Protein AF-A0A813PGG8-F1 (afdb_monomer)

Foldseek 3Di:
DQQQADAADPDPDPDPDDPDPPPPRVRDALLNNCVSQVLLVLCLPPQCVVQSLLLLQCCLQPPLLVHDLSNNVSSVSSLVSNLVNCLVPVPPLVSSLVSLVSNLCSLVVCPPVCVSQNDPVSSVVSNVSSVVSNVSSVVSVVVVVVVCVVVPPDDDDDLVNDPLVVLLVVLLPDLDLVVLVVQLVPDVSSVVSSQDLVSLLSSCCVWQVVDVVSVVVSVVVCVVCVVPVPDRSSVVSVVCCVVVNGDADTSWFWKAFPPNRHTHIPVVDHDDPVCVVPVDRDIDTAGSVRVSVSNSD

Nearest PDB structures (foldseek):
  7dgu-assembly1_A  TM=5.174E-01  e=5.361E-01  Escherichia coli 'BL21-Gold(DE3)pLysS AG'
  8e12-assembly1_B  TM=3.987E-01  e=1.111E+00  synthetic construct
  5qsu-assembly3_B  TM=2.214E-01  e=9.259E-01  Homo sapiens
  8xt2-assembly1_So  TM=2.756E-01  e=1.919E+00  Homo sapiens

Secondary structure (DSSP, 8-state):
------SS----S-----S----------HHHHHHHTTHHHHTTSHHHHHHHHHHHHHIIIIITTTS-HHHHHHHHHHHHHHHHHHHHH--SHHHHHHHHHHHHHHHHHTTT-GGGG-SHHHHHHHHHHHHHHHHHHHHHHHHHHHHHHHSTTS-PPPGGGS-HHHHHHHHHT---HHHHHHHHTT-HHHHHHHT-HHHHHHHHHHHHTTSHHHHHHHHHHHHHHTTT----HHHHHHHHHHHH------SS-EEEETTT--EEETTT----HHHHH-----EEEE-HHHHHHHHT-

Radius of gyration: 23.27 Å; Cα contacts (8 Å, |Δi|>4): 285; chains: 1; bounding box: 54×58×68 Å

Mean predicted aligned error: 9.96 Å

InterPro domains:
  IPR036047 F-box-like domain superfamily [SSF81383] (150-241)
  IPR040394 F-box only protein 25/32 [PTHR13123] (21-295)
  IPR060084 F-box only protein 32/25, helical bundle domain [PF27576] (23-137)

Structure (mmCIF, N/CA/C/O backbone):
data_AF-A0A813PGG8-F1
#
_entry.id   AF-A0A813PGG8-F1
#
loop_
_atom_site.group_PDB
_atom_site.id
_atom_site.type_symbol
_atom_site.label_atom_id
_atom_site.label_alt_id
_atom_site.label_comp_id
_atom_site.label_asym_id
_atom_site.label_entity_id
_atom_site.label_seq_id
_atom_site.pdbx_PDB_ins_code
_atom_site.Cartn_x
_atom_site.Cartn_y
_atom_site.Cartn_z
_atom_site.occupancy
_atom_site.B_iso_or_equiv
_atom_site.auth_seq_id
_atom_site.auth_comp_id
_atom_site.auth_asym_id
_atom_site.auth_atom_id
_atom_site.pdbx_PDB_model_num
ATOM 1 N N . MET A 1 1 ? 21.890 -9.283 -14.178 1.00 37.53 1 MET A N 1
ATOM 2 C CA . MET A 1 1 ? 21.005 -10.084 -13.312 1.00 37.53 1 MET A CA 1
ATOM 3 C C . MET A 1 1 ? 19.934 -10.682 -14.196 1.00 37.53 1 MET A C 1
ATOM 5 O O . MET A 1 1 ? 19.445 -9.967 -15.064 1.00 37.53 1 MET A O 1
ATOM 9 N N . LYS A 1 2 ? 19.715 -11.995 -14.090 1.00 33.78 2 LYS A N 1
ATOM 10 C CA . LYS A 1 2 ? 18.761 -12.742 -14.917 1.00 33.78 2 LYS A CA 1
ATOM 11 C C . LYS A 1 2 ? 17.431 -12.767 -14.164 1.00 33.78 2 LYS A C 1
ATOM 13 O O . LYS A 1 2 ? 17.401 -13.257 -13.042 1.00 33.78 2 LYS A O 1
ATOM 18 N N . LEU A 1 3 ? 16.372 -12.226 -14.761 1.00 44.81 3 LEU A N 1
ATOM 19 C CA . LEU A 1 3 ? 15.019 -12.318 -14.214 1.00 44.81 3 LEU A CA 1
ATOM 20 C C . LEU A 1 3 ? 14.333 -13.564 -14.791 1.00 44.81 3 LEU A C 1
ATOM 22 O O . LEU A 1 3 ? 14.116 -13.643 -15.998 1.00 44.81 3 LEU A O 1
ATOM 26 N N . ASP A 1 4 ? 13.969 -14.527 -13.941 1.00 49.00 4 ASP A N 1
ATOM 27 C CA . ASP A 1 4 ? 13.299 -15.775 -14.349 1.00 49.00 4 ASP A CA 1
ATOM 28 C C . ASP A 1 4 ? 11.774 -15.597 -14.490 1.00 49.00 4 ASP A C 1
ATOM 30 O O . ASP A 1 4 ? 10.970 -16.266 -13.834 1.00 49.00 4 ASP A O 1
ATOM 34 N N . PHE A 1 5 ? 11.335 -14.664 -15.336 1.00 55.41 5 PHE A N 1
ATOM 35 C CA . PHE A 1 5 ? 9.928 -14.565 -15.733 1.00 55.41 5 PHE A CA 1
ATOM 36 C C . PHE A 1 5 ? 9.763 -13.921 -17.110 1.00 55.41 5 PHE A C 1
ATOM 38 O O . PHE A 1 5 ? 10.579 -13.116 -17.548 1.00 55.41 5 PHE A O 1
ATOM 45 N N . LYS A 1 6 ? 8.681 -14.280 -17.808 1.00 57.84 6 LYS A N 1
ATOM 46 C CA . LYS A 1 6 ? 8.327 -13.684 -19.101 1.00 57.84 6 LYS A CA 1
ATOM 47 C C . LYS A 1 6 ? 7.357 -12.531 -18.874 1.00 57.84 6 LYS A C 1
ATOM 49 O O . LYS A 1 6 ? 6.439 -12.648 -18.077 1.00 57.84 6 LYS A O 1
ATOM 54 N N . ILE A 1 7 ? 7.555 -11.417 -19.566 1.00 52.34 7 ILE A N 1
ATOM 55 C CA . ILE A 1 7 ? 6.599 -10.300 -19.564 1.00 52.34 7 ILE A CA 1
ATOM 56 C C . ILE A 1 7 ? 5.518 -10.517 -20.628 1.00 52.34 7 ILE A C 1
ATOM 58 O O . ILE A 1 7 ? 4.348 -10.222 -20.407 1.00 52.34 7 ILE A O 1
ATOM 62 N N . PHE A 1 8 ? 5.913 -11.051 -21.782 1.00 51.28 8 PHE A N 1
ATOM 63 C CA . PHE A 1 8 ? 5.033 -11.301 -22.913 1.00 51.28 8 PHE A CA 1
ATOM 64 C C . PHE A 1 8 ? 4.975 -12.802 -23.197 1.00 51.28 8 PHE A C 1
ATOM 66 O O . PHE A 1 8 ? 5.985 -13.506 -23.126 1.00 51.28 8 PHE A O 1
ATOM 73 N N . CYS A 1 9 ? 3.782 -13.301 -23.520 1.00 52.31 9 CYS A N 1
ATOM 74 C CA . CYS A 1 9 ? 3.658 -14.589 -24.188 1.00 52.31 9 CYS A CA 1
ATOM 75 C C . CYS A 1 9 ? 3.945 -14.337 -25.674 1.00 52.31 9 CYS A C 1
ATOM 77 O O . CYS A 1 9 ? 3.150 -13.679 -26.346 1.00 52.31 9 CYS A O 1
ATOM 79 N N . ASP A 1 10 ? 5.104 -14.775 -26.167 1.00 43.88 10 ASP A N 1
ATOM 80 C CA . ASP A 1 10 ? 5.490 -14.592 -27.568 1.00 43.88 10 ASP A CA 1
ATOM 81 C C . ASP A 1 10 ? 4.530 -15.357 -28.487 1.00 43.88 10 ASP A C 1
ATOM 83 O O . ASP A 1 10 ? 4.666 -16.562 -28.685 1.00 43.88 10 ASP A O 1
ATOM 87 N N . TYR A 1 11 ? 3.542 -14.664 -29.058 1.00 44.62 11 TYR A N 1
ATOM 88 C CA . TYR A 1 11 ? 2.709 -15.239 -30.117 1.00 44.62 11 TYR A CA 1
ATOM 89 C C . TYR A 1 11 ? 2.286 -14.230 -31.185 1.00 44.62 11 TYR A C 1
ATOM 91 O O . TYR A 1 11 ? 1.156 -14.227 -31.656 1.00 44.62 11 TYR A O 1
ATOM 99 N N . ASN A 1 12 ? 3.203 -13.360 -31.608 1.00 35.25 12 ASN A N 1
ATOM 100 C CA . ASN A 1 12 ? 2.983 -12.579 -32.824 1.00 35.25 12 ASN A CA 1
ATOM 101 C C . ASN A 1 12 ? 4.236 -12.514 -33.700 1.00 35.25 12 ASN A C 1
ATOM 103 O O . ASN A 1 12 ? 4.769 -11.443 -33.970 1.00 35.25 12 ASN A O 1
ATOM 107 N N . ARG A 1 13 ? 4.693 -13.679 -34.181 1.00 34.62 13 ARG A N 1
ATOM 108 C CA . ARG A 1 13 ? 5.353 -13.814 -35.490 1.00 34.62 13 ARG A CA 1
ATOM 109 C C . ARG A 1 13 ? 4.964 -15.157 -36.099 1.00 34.62 13 ARG A C 1
ATOM 111 O O . ARG A 1 13 ? 5.157 -16.190 -35.472 1.00 34.62 13 ARG A O 1
ATOM 118 N N . ASN A 1 14 ? 4.424 -15.116 -37.313 1.00 29.84 14 ASN A N 1
ATOM 119 C CA . ASN A 1 14 ? 4.119 -16.265 -38.165 1.00 29.84 14 ASN A CA 1
ATOM 120 C C . ASN A 1 14 ? 5.350 -17.170 -38.369 1.00 29.84 14 ASN A C 1
ATOM 122 O O . ASN A 1 14 ? 6.055 -17.024 -39.364 1.00 29.84 14 ASN A O 1
ATOM 126 N N . TYR A 1 15 ? 5.602 -18.108 -37.459 1.00 30.67 15 TYR A N 1
ATOM 127 C CA . TYR A 1 15 ? 6.555 -19.194 -37.664 1.00 30.67 15 TYR A CA 1
ATOM 128 C C . TYR A 1 15 ? 5.946 -20.513 -37.176 1.00 30.67 15 TYR A C 1
ATOM 130 O O . TYR A 1 15 ? 5.348 -20.545 -36.098 1.00 30.67 15 TYR A O 1
ATOM 138 N N . PRO A 1 16 ? 6.051 -21.594 -37.971 1.00 29.12 16 PRO A N 1
ATOM 139 C CA . PRO A 1 16 ? 5.549 -22.901 -37.579 1.00 29.12 16 PRO A CA 1
ATOM 140 C C . PRO A 1 16 ? 6.298 -23.386 -36.337 1.00 29.12 16 PRO A C 1
ATOM 142 O O . PRO A 1 16 ? 7.490 -23.119 -36.185 1.00 29.12 16 PRO A O 1
ATOM 145 N N . LEU A 1 17 ? 5.564 -24.088 -35.469 1.00 35.84 17 LEU A N 1
ATOM 146 C CA . LEU A 1 17 ? 6.036 -24.753 -34.256 1.00 35.84 17 LEU A CA 1
ATOM 147 C C . LEU A 1 17 ? 7.369 -25.469 -34.525 1.00 35.84 17 LEU A C 1
ATOM 149 O O . LEU A 1 17 ? 7.388 -26.552 -35.106 1.00 35.84 17 LEU A O 1
ATOM 153 N N . ARG A 1 18 ? 8.482 -24.851 -34.122 1.00 29.41 18 ARG A N 1
ATOM 154 C CA . ARG A 1 18 ? 9.747 -25.559 -33.948 1.00 29.41 18 ARG A CA 1
ATOM 155 C C . ARG A 1 18 ? 9.763 -26.111 -32.534 1.00 29.41 18 ARG A C 1
ATOM 157 O O . ARG A 1 18 ? 9.676 -25.361 -31.564 1.00 29.41 18 ARG A O 1
ATOM 164 N N . GLU A 1 19 ? 9.843 -27.432 -32.458 1.00 32.56 19 GLU A N 1
ATOM 165 C CA . GLU A 1 19 ? 10.290 -28.183 -31.293 1.00 32.56 19 GLU A CA 1
ATOM 166 C C . GLU A 1 19 ? 11.719 -27.752 -30.956 1.00 32.56 19 GLU A C 1
ATOM 168 O O . GLU A 1 19 ? 12.675 -28.336 -31.435 1.00 32.56 19 GLU A O 1
ATOM 173 N N . GLU A 1 20 ? 11.855 -26.669 -30.205 1.00 30.53 20 GLU A N 1
ATOM 174 C CA . GLU A 1 20 ? 13.055 -26.284 -29.465 1.00 30.53 20 GLU A CA 1
ATOM 175 C C . GLU A 1 20 ? 12.599 -25.155 -28.536 1.00 30.53 20 GLU A C 1
ATOM 177 O O . GLU A 1 20 ? 12.447 -23.999 -28.935 1.00 30.53 20 GLU A O 1
ATOM 182 N N . VAL A 1 21 ? 12.263 -25.511 -27.291 1.00 35.16 21 VAL A N 1
ATOM 183 C CA . VAL A 1 21 ? 12.057 -24.533 -26.219 1.00 35.16 21 VAL A CA 1
ATOM 184 C C . VAL A 1 21 ? 13.438 -23.994 -25.887 1.00 35.16 21 VAL A C 1
ATOM 186 O O . VAL A 1 21 ? 14.114 -24.490 -24.992 1.00 35.16 21 VAL A O 1
ATOM 189 N N . ASP A 1 22 ? 13.879 -23.020 -26.672 1.00 30.88 22 ASP A N 1
ATOM 190 C CA . ASP A 1 22 ? 15.083 -22.272 -26.373 1.00 30.88 22 ASP A CA 1
ATOM 191 C C . ASP A 1 22 ? 14.819 -21.531 -25.053 1.00 30.88 22 ASP A C 1
ATOM 193 O O . ASP A 1 22 ? 13.915 -20.686 -24.966 1.00 30.88 22 ASP A O 1
ATOM 197 N N . GLU A 1 23 ? 15.564 -21.892 -24.004 1.00 35.91 23 GLU A N 1
ATOM 198 C CA . GLU A 1 23 ? 15.629 -21.241 -22.686 1.00 35.91 23 GLU A CA 1
ATOM 199 C C . GLU A 1 23 ? 16.214 -19.820 -22.802 1.00 35.91 23 GLU A C 1
ATOM 201 O O . GLU A 1 23 ? 17.067 -19.383 -22.029 1.00 35.91 23 GLU A O 1
ATOM 206 N N . SER A 1 24 ? 15.740 -19.041 -23.768 1.00 36.91 24 SER A N 1
ATOM 207 C CA . SER A 1 24 ? 15.932 -17.605 -23.794 1.00 36.91 24 SER A CA 1
ATOM 208 C C . SER A 1 24 ? 15.016 -17.002 -22.729 1.00 36.91 24 SER A C 1
ATOM 210 O O . SER A 1 24 ? 13.895 -16.551 -22.977 1.00 36.91 24 SER A O 1
ATOM 212 N N . SER A 1 25 ? 15.495 -17.027 -21.480 1.00 42.16 25 SER A N 1
ATOM 213 C CA . SER A 1 25 ? 15.037 -16.104 -20.448 1.00 42.16 25 SER A CA 1
ATOM 214 C C . SER A 1 25 ? 15.117 -14.705 -21.059 1.00 42.16 25 SER A C 1
ATOM 216 O O . SER A 1 25 ? 16.209 -14.175 -21.285 1.00 42.16 25 SER A O 1
ATOM 218 N N . SER A 1 26 ? 13.971 -14.122 -21.401 1.00 46.06 26 SER A N 1
ATOM 219 C CA . SER A 1 26 ? 13.896 -12.706 -21.731 1.00 46.06 26 SER A CA 1
ATOM 220 C C . SER A 1 26 ? 14.448 -11.965 -20.515 1.00 46.06 26 SER A C 1
ATOM 222 O O . SER A 1 26 ? 13.804 -11.922 -19.472 1.00 46.06 26 SER A O 1
ATOM 224 N N . ASN A 1 27 ? 15.685 -11.469 -20.615 1.00 59.66 27 ASN A N 1
ATOM 225 C CA . ASN A 1 27 ? 16.331 -10.671 -19.578 1.00 59.66 27 ASN A CA 1
ATOM 226 C C . ASN A 1 27 ? 15.660 -9.298 -19.555 1.00 59.66 27 ASN A C 1
ATOM 228 O O . ASN A 1 27 ? 16.245 -8.303 -19.983 1.00 59.66 27 ASN A O 1
ATOM 232 N N . ALA A 1 28 ? 14.402 -9.255 -19.135 1.00 71.06 28 ALA A N 1
ATOM 233 C CA . ALA A 1 28 ? 13.682 -8.014 -19.025 1.00 71.06 28 ALA A CA 1
ATOM 234 C C . ALA A 1 28 ? 14.333 -7.153 -17.944 1.00 71.06 28 ALA A C 1
ATOM 236 O O . ALA A 1 28 ? 14.647 -7.625 -16.854 1.00 71.06 28 ALA A O 1
ATOM 237 N N . SER A 1 29 ? 14.556 -5.879 -18.235 1.00 85.00 29 SER A N 1
ATOM 238 C CA . SER A 1 29 ? 14.955 -4.932 -17.204 1.00 85.00 29 SER A CA 1
ATOM 239 C C . SER A 1 29 ? 13.752 -4.583 -16.327 1.00 85.00 29 SER A C 1
ATOM 241 O O . SER A 1 29 ? 12.605 -4.665 -16.760 1.00 85.00 29 SER A O 1
ATOM 243 N N . ILE A 1 30 ? 13.997 -4.113 -15.101 1.00 87.81 30 ILE A N 1
ATOM 244 C CA . ILE A 1 30 ? 12.929 -3.632 -14.207 1.00 87.81 30 ILE A CA 1
ATOM 245 C C . ILE A 1 30 ? 12.050 -2.583 -14.906 1.00 87.81 30 ILE A C 1
ATOM 247 O O . ILE A 1 30 ? 10.832 -2.612 -14.754 1.00 87.81 30 ILE A O 1
ATOM 251 N N . SER A 1 31 ? 12.647 -1.682 -15.696 1.00 88.38 31 SER A N 1
ATOM 252 C CA . SER A 1 31 ? 11.896 -0.709 -16.499 1.00 88.38 31 SER A CA 1
ATOM 253 C C . SER A 1 31 ? 10.938 -1.380 -17.483 1.00 88.38 31 SER A C 1
ATOM 255 O O . SER A 1 31 ? 9.785 -0.966 -17.543 1.00 88.38 31 SER A O 1
ATOM 257 N N . ASP A 1 32 ? 11.362 -2.447 -18.168 1.00 88.69 32 ASP A N 1
ATOM 258 C CA . ASP A 1 32 ? 10.513 -3.165 -19.129 1.00 88.69 32 ASP A CA 1
ATOM 259 C C . ASP A 1 32 ? 9.318 -3.815 -18.428 1.00 88.69 32 ASP A C 1
ATOM 261 O O . ASP A 1 32 ? 8.197 -3.760 -18.926 1.00 88.69 32 ASP A O 1
ATOM 265 N N . VAL A 1 33 ? 9.538 -4.384 -17.238 1.00 89.56 33 VAL A N 1
ATOM 266 C CA . VAL A 1 33 ? 8.468 -4.990 -16.431 1.00 89.56 33 VAL A CA 1
ATOM 267 C C . VAL A 1 33 ? 7.455 -3.936 -15.992 1.00 89.56 33 VAL A C 1
ATOM 269 O O . VAL A 1 33 ? 6.248 -4.151 -16.100 1.00 89.56 33 VAL A O 1
ATOM 272 N N . LEU A 1 34 ? 7.931 -2.787 -15.502 1.00 92.12 34 LEU A N 1
ATOM 273 C CA . LEU A 1 34 ? 7.069 -1.692 -15.056 1.00 92.12 34 LEU A CA 1
ATOM 274 C C . LEU A 1 34 ? 6.264 -1.083 -16.211 1.00 92.12 34 LEU A C 1
ATOM 276 O O . LEU A 1 34 ? 5.086 -0.768 -16.023 1.00 92.12 34 LEU A O 1
ATOM 280 N N . ASP A 1 35 ? 6.884 -0.917 -17.381 1.00 90.94 35 ASP A N 1
ATOM 281 C CA . ASP A 1 35 ? 6.220 -0.384 -18.569 1.00 90.94 35 ASP A CA 1
ATOM 282 C C . ASP A 1 35 ? 5.212 -1.387 -19.149 1.00 90.94 35 ASP A C 1
ATOM 284 O O . ASP A 1 35 ? 4.099 -0.990 -19.485 1.00 90.94 35 ASP A O 1
ATOM 288 N N . ALA A 1 36 ? 5.534 -2.681 -19.200 1.00 88.62 36 ALA A N 1
ATOM 289 C CA . ALA A 1 36 ? 4.628 -3.699 -19.733 1.00 88.62 36 ALA A CA 1
ATOM 290 C C . ALA A 1 36 ? 3.433 -4.013 -18.825 1.00 88.62 36 ALA A C 1
ATOM 292 O O . ALA A 1 36 ? 2.349 -4.322 -19.309 1.00 88.62 36 ALA A O 1
ATOM 293 N N . LEU A 1 37 ? 3.601 -3.876 -17.508 1.00 91.75 37 LEU A N 1
ATOM 294 C CA . LEU A 1 37 ? 2.482 -3.859 -16.563 1.00 91.75 37 LEU A CA 1
ATOM 295 C C . LEU A 1 37 ? 1.732 -2.518 -16.585 1.00 91.75 37 LEU A C 1
ATOM 297 O O . LEU A 1 37 ? 0.818 -2.313 -15.788 1.00 91.75 37 LEU A O 1
ATOM 301 N N . GLU A 1 38 ? 2.130 -1.581 -17.448 1.00 93.19 38 GLU A N 1
ATOM 302 C CA . GLU A 1 38 ? 1.557 -0.245 -17.575 1.00 93.19 38 GLU A CA 1
ATOM 303 C C . GLU A 1 38 ? 1.401 0.448 -16.214 1.00 93.19 38 GLU A C 1
ATOM 305 O O . GLU A 1 38 ? 0.382 1.081 -15.924 1.00 93.19 38 GLU A O 1
ATOM 310 N N . MET A 1 39 ? 2.398 0.313 -15.332 1.00 94.25 39 MET A N 1
ATOM 311 C CA . MET A 1 39 ? 2.306 0.782 -13.944 1.00 94.25 39 MET A CA 1
ATOM 312 C C . MET A 1 39 ? 2.006 2.279 -13.861 1.00 94.25 39 MET A C 1
ATOM 314 O O . MET A 1 39 ? 1.243 2.711 -13.001 1.00 94.25 39 MET A O 1
ATOM 318 N N . ALA A 1 40 ? 2.567 3.064 -14.786 1.00 94.44 40 ALA A N 1
ATOM 319 C CA . ALA A 1 40 ? 2.360 4.506 -14.854 1.00 94.44 40 ALA A CA 1
ATOM 320 C C . ALA A 1 40 ? 0.916 4.878 -15.230 1.00 94.44 40 ALA A C 1
ATOM 322 O O . ALA A 1 40 ? 0.391 5.840 -14.684 1.00 94.44 40 ALA A O 1
ATOM 323 N N . ASN A 1 41 ? 0.261 4.110 -16.106 1.00 93.69 41 ASN A N 1
ATOM 324 C CA . ASN A 1 41 ? -1.144 4.334 -16.471 1.00 93.69 41 ASN A CA 1
ATOM 325 C C . ASN A 1 41 ? -2.098 3.720 -15.439 1.00 93.69 41 ASN A C 1
ATOM 327 O O . ASN A 1 41 ? -3.177 4.250 -15.182 1.00 93.69 41 ASN A O 1
ATOM 331 N N . SER A 1 42 ? -1.682 2.631 -14.792 1.00 95.12 42 SER A N 1
ATOM 332 C CA . SER A 1 42 ? -2.469 1.925 -13.781 1.00 95.12 42 SER A CA 1
ATOM 333 C C . SER A 1 42 ? -2.788 2.785 -12.557 1.00 95.12 42 SER A C 1
ATOM 335 O O . SER A 1 42 ? -3.747 2.488 -11.851 1.00 95.12 42 SER A O 1
ATOM 337 N N . VAL A 1 43 ? -2.057 3.881 -12.324 1.00 95.31 43 VAL A N 1
ATOM 338 C CA . VAL A 1 43 ? -2.363 4.840 -11.248 1.00 95.31 43 VAL A CA 1
ATOM 339 C C . VAL A 1 43 ? -3.745 5.475 -11.409 1.00 95.31 43 VAL A C 1
ATOM 341 O O . VAL A 1 43 ? -4.378 5.782 -10.410 1.00 95.31 43 VAL A O 1
ATOM 344 N N . TYR A 1 44 ? -4.243 5.628 -12.640 1.00 93.44 44 TYR A N 1
ATOM 345 C CA . TYR A 1 44 ? -5.560 6.210 -12.906 1.00 93.44 44 TYR A CA 1
ATOM 346 C C . TYR A 1 44 ? -6.717 5.249 -12.595 1.00 93.44 44 TYR A C 1
ATOM 348 O O . TYR A 1 44 ? -7.867 5.675 -12.512 1.00 93.44 44 TYR A O 1
ATOM 356 N N . ASN A 1 45 ? -6.431 3.959 -12.397 1.00 93.44 45 ASN A N 1
ATOM 357 C CA . ASN A 1 45 ? -7.416 2.984 -11.951 1.00 93.44 45 ASN A CA 1
ATOM 358 C C . ASN A 1 45 ? -7.423 2.921 -10.416 1.00 93.44 45 ASN A C 1
ATOM 360 O O . ASN A 1 45 ? -6.459 2.474 -9.790 1.00 93.44 45 ASN A O 1
ATOM 364 N N . ILE A 1 46 ? -8.554 3.294 -9.810 1.00 91.44 46 ILE A N 1
ATOM 365 C CA . ILE A 1 46 ? -8.723 3.338 -8.349 1.00 91.44 46 ILE A CA 1
ATOM 366 C C . ILE A 1 46 ? -8.443 1.993 -7.660 1.00 91.44 46 ILE A C 1
ATOM 368 O O . ILE A 1 46 ? -7.965 1.971 -6.527 1.00 91.44 46 ILE A O 1
ATOM 372 N N . ARG A 1 47 ? -8.683 0.863 -8.342 1.00 93.19 47 ARG A N 1
ATOM 373 C CA . ARG A 1 47 ? -8.440 -0.480 -7.791 1.00 93.19 47 ARG A CA 1
ATOM 374 C C . ARG A 1 47 ? -6.952 -0.836 -7.760 1.00 93.19 47 ARG A C 1
ATOM 376 O O . ARG A 1 47 ? -6.513 -1.541 -6.854 1.00 93.19 47 ARG A O 1
ATOM 383 N N . ARG A 1 48 ? -6.174 -0.315 -8.715 1.00 95.25 48 ARG A N 1
ATOM 384 C CA . ARG A 1 48 ? -4.726 -0.556 -8.853 1.00 95.25 48 ARG A CA 1
ATOM 385 C C . ARG A 1 48 ? -3.885 0.458 -8.082 1.00 95.25 48 ARG A C 1
ATOM 387 O O . ARG A 1 48 ? -2.778 0.130 -7.662 1.00 95.25 48 ARG A O 1
ATOM 394 N N . PHE A 1 49 ? -4.401 1.667 -7.852 1.00 94.62 49 PHE A N 1
ATOM 395 C CA . PHE A 1 49 ? -3.649 2.779 -7.264 1.00 94.62 49 PHE A CA 1
ATOM 396 C C . PHE A 1 49 ? -2.919 2.413 -5.960 1.00 94.62 49 PHE A C 1
ATOM 398 O O . PHE A 1 49 ? -1.731 2.707 -5.817 1.00 94.62 49 PHE A O 1
ATOM 405 N N . ASN A 1 50 ? -3.590 1.739 -5.020 1.00 93.88 50 ASN A N 1
ATOM 406 C CA . ASN A 1 50 ? -2.978 1.357 -3.741 1.00 93.88 50 ASN A CA 1
ATOM 407 C C . ASN A 1 50 ? -1.877 0.298 -3.907 1.00 93.88 50 ASN A C 1
ATOM 409 O O . ASN A 1 50 ? -0.853 0.371 -3.222 1.00 93.88 50 ASN A O 1
ATOM 413 N N . TYR A 1 51 ? -2.050 -0.636 -4.848 1.00 96.19 51 TYR A N 1
ATOM 414 C CA . TYR A 1 51 ? -1.031 -1.629 -5.188 1.00 96.19 51 TYR A CA 1
ATOM 415 C C . TYR A 1 51 ? 0.208 -0.937 -5.772 1.00 96.19 51 TYR A C 1
ATOM 417 O O . TYR A 1 51 ? 1.317 -1.099 -5.258 1.00 96.19 51 TYR A O 1
ATOM 425 N N . VAL A 1 52 ? 0.017 -0.094 -6.796 1.00 96.62 52 VAL A N 1
ATOM 426 C CA . VAL A 1 52 ? 1.103 0.662 -7.446 1.00 96.62 52 VAL A CA 1
ATOM 427 C C . VAL A 1 52 ? 1.811 1.566 -6.434 1.00 96.62 52 VAL A C 1
ATOM 429 O O . VAL A 1 52 ? 3.039 1.590 -6.370 1.00 96.62 52 VAL A O 1
ATOM 432 N N . SER A 1 53 ? 1.049 2.238 -5.568 1.00 95.31 53 SER A N 1
ATOM 433 C CA . SER A 1 53 ? 1.588 3.072 -4.492 1.00 95.31 53 SER A CA 1
ATOM 434 C C . SER A 1 53 ? 2.503 2.292 -3.557 1.00 95.31 53 SER A C 1
ATOM 436 O O . SER A 1 53 ? 3.550 2.806 -3.161 1.00 95.31 53 SER A O 1
ATOM 438 N N . LYS A 1 54 ? 2.141 1.053 -3.204 1.00 94.75 54 LYS A N 1
ATOM 439 C CA . LYS A 1 54 ? 2.985 0.197 -2.368 1.00 94.75 54 LYS A CA 1
ATOM 440 C C . LYS A 1 54 ? 4.256 -0.237 -3.100 1.00 94.75 54 LYS A C 1
ATOM 442 O O . LYS A 1 54 ? 5.323 -0.186 -2.495 1.00 94.75 54 LYS A O 1
ATOM 447 N N . VAL A 1 55 ? 4.172 -0.604 -4.380 1.00 95.12 55 VAL A N 1
ATOM 448 C CA . VAL A 1 55 ? 5.352 -0.947 -5.199 1.00 95.12 55 VAL A CA 1
ATOM 449 C C . VAL A 1 55 ? 6.333 0.225 -5.250 1.00 95.12 55 VAL A C 1
ATOM 451 O O . VAL A 1 55 ? 7.511 0.061 -4.948 1.00 95.12 55 VAL A O 1
ATOM 454 N N . VAL A 1 56 ? 5.841 1.430 -5.543 1.00 94.38 56 VAL A N 1
ATOM 455 C CA . VAL A 1 56 ? 6.645 2.662 -5.588 1.00 94.38 56 VAL A CA 1
ATOM 456 C C . VAL A 1 56 ? 7.255 2.993 -4.215 1.00 94.38 56 VAL A C 1
ATOM 458 O O . VAL A 1 56 ? 8.416 3.401 -4.131 1.00 94.38 56 VAL A O 1
ATOM 461 N N . GLN A 1 57 ? 6.520 2.768 -3.118 1.00 93.00 57 GLN A N 1
ATOM 462 C CA . GLN A 1 57 ? 7.060 2.890 -1.756 1.00 93.00 57 GLN A CA 1
ATOM 463 C C . GLN A 1 57 ? 8.203 1.907 -1.498 1.00 93.00 57 GLN A C 1
ATOM 465 O O . GLN A 1 57 ? 9.226 2.292 -0.946 1.00 93.00 57 GLN A O 1
ATOM 470 N N . LEU A 1 58 ? 8.053 0.643 -1.874 1.00 92.31 58 LEU A N 1
ATOM 471 C CA . LEU A 1 58 ? 9.080 -0.366 -1.627 1.00 92.31 58 LEU A CA 1
ATOM 472 C C . LEU A 1 58 ? 10.330 -0.100 -2.475 1.00 92.31 58 LEU A C 1
ATOM 474 O O . LEU A 1 58 ? 11.430 -0.035 -1.934 1.00 92.31 58 LEU A O 1
ATOM 478 N N . LEU A 1 59 ? 10.159 0.180 -3.771 1.00 90.31 59 LEU A N 1
ATOM 479 C CA . LEU A 1 59 ? 11.268 0.512 -4.671 1.00 90.31 59 LEU A CA 1
ATOM 480 C C . LEU A 1 59 ? 12.049 1.740 -4.193 1.00 90.31 59 LEU A C 1
ATOM 482 O O . LEU A 1 59 ? 13.275 1.731 -4.207 1.00 90.31 59 LEU A O 1
ATOM 486 N N . SER A 1 60 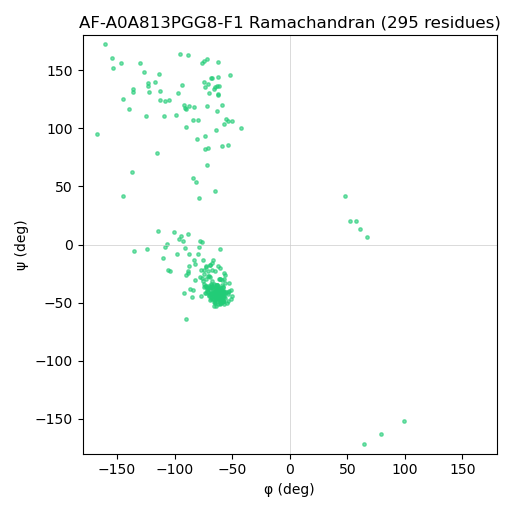? 11.359 2.783 -3.724 1.00 87.00 60 SER A N 1
ATOM 487 C CA . SER A 1 60 ? 12.031 3.993 -3.236 1.00 87.00 60 SER A CA 1
ATOM 488 C C . SER A 1 60 ? 12.747 3.817 -1.905 1.00 87.00 60 SER A C 1
ATOM 490 O O . SER A 1 60 ? 13.800 4.418 -1.705 1.00 87.00 60 SER A O 1
ATOM 492 N N . LYS A 1 61 ? 12.187 3.027 -0.985 1.00 84.12 61 LYS A N 1
ATOM 493 C CA . LYS A 1 61 ? 12.782 2.807 0.337 1.00 84.12 61 LYS A CA 1
ATOM 494 C C . LYS A 1 61 ? 13.953 1.838 0.289 1.00 84.12 61 LYS A C 1
ATOM 496 O O . LYS A 1 61 ? 14.953 2.064 0.953 1.00 84.12 61 LYS A O 1
ATOM 501 N N . GLU A 1 62 ? 13.784 0.738 -0.434 1.00 79.44 62 GLU A N 1
ATOM 502 C CA . GLU A 1 62 ? 14.643 -0.437 -0.281 1.00 79.44 62 GLU A CA 1
ATOM 503 C C . GLU A 1 62 ? 15.630 -0.597 -1.432 1.00 79.44 62 GLU A C 1
ATOM 505 O O . GLU A 1 62 ? 16.631 -1.279 -1.256 1.00 79.44 62 GLU A O 1
ATOM 510 N N . LYS A 1 63 ? 15.354 -0.003 -2.603 1.00 76.38 63 LYS A N 1
ATOM 511 C CA . LYS A 1 63 ? 16.082 -0.330 -3.838 1.00 76.38 63 LYS A CA 1
ATOM 512 C C . LYS A 1 63 ? 16.509 0.857 -4.690 1.00 76.38 63 LYS A C 1
ATOM 514 O O . LYS A 1 63 ? 17.217 0.641 -5.661 1.00 76.38 63 LYS A O 1
ATOM 519 N N . LEU A 1 64 ? 16.135 2.097 -4.364 1.00 82.75 64 LEU A N 1
ATOM 520 C CA . LEU A 1 64 ? 16.282 3.232 -5.288 1.00 82.75 64 LEU A CA 1
ATOM 521 C C . LEU A 1 64 ? 17.710 3.411 -5.829 1.00 82.75 64 LEU A C 1
ATOM 523 O O . LEU A 1 64 ? 17.868 3.649 -7.021 1.00 82.75 64 LEU A O 1
ATOM 527 N N . SER A 1 65 ? 18.720 3.269 -4.968 1.00 80.56 65 SER A N 1
ATOM 528 C CA . SER A 1 65 ? 20.151 3.345 -5.299 1.00 80.56 65 SER A CA 1
ATOM 529 C C . SER A 1 65 ? 20.691 2.110 -6.033 1.00 80.56 65 SER A C 1
ATOM 531 O O . SER A 1 65 ? 21.719 2.190 -6.699 1.00 80.56 65 SER A O 1
ATOM 533 N N . GLU A 1 66 ? 20.016 0.968 -5.915 1.00 82.62 66 GLU A N 1
ATOM 534 C CA . GLU A 1 66 ? 20.368 -0.287 -6.590 1.00 82.62 66 GLU A CA 1
ATOM 535 C C . GLU A 1 66 ? 19.736 -0.388 -7.988 1.00 82.62 66 GLU A C 1
ATOM 537 O O . GLU A 1 66 ? 20.174 -1.177 -8.825 1.00 82.62 66 GLU A O 1
ATOM 542 N N . LEU A 1 67 ? 18.698 0.408 -8.261 1.00 83.50 67 LEU A N 1
ATOM 543 C CA . LEU A 1 67 ? 18.029 0.437 -9.557 1.00 83.50 67 LEU A CA 1
ATOM 544 C C . LEU A 1 67 ? 18.934 1.036 -10.639 1.00 83.50 67 LEU A C 1
ATOM 546 O O . LEU A 1 67 ? 19.612 2.039 -10.423 1.00 83.50 67 LEU A O 1
ATOM 550 N N . SER A 1 68 ? 18.854 0.490 -11.854 1.00 85.19 68 SER A N 1
ATOM 551 C CA . SER A 1 68 ? 19.464 1.111 -13.034 1.00 85.19 68 SER A CA 1
ATOM 552 C C . SER A 1 68 ? 18.848 2.487 -13.321 1.00 85.19 68 SER A C 1
ATOM 554 O O . SER A 1 68 ? 17.695 2.747 -12.974 1.00 85.19 68 SER A O 1
ATOM 556 N N . GLY A 1 69 ? 19.567 3.366 -14.025 1.00 83.94 69 GLY A N 1
ATOM 557 C CA . GLY A 1 69 ? 19.056 4.703 -14.365 1.00 83.94 69 GLY A CA 1
ATOM 558 C C . GLY A 1 69 ? 17.720 4.688 -15.128 1.00 83.94 69 GLY A C 1
ATOM 559 O O . GLY A 1 69 ? 16.867 5.551 -14.903 1.00 83.94 69 GLY A O 1
ATOM 560 N N . ASN A 1 70 ? 17.493 3.673 -15.971 1.00 86.31 70 ASN A N 1
ATOM 561 C CA . ASN A 1 70 ? 16.219 3.478 -16.671 1.00 86.31 70 ASN A CA 1
ATOM 562 C C . ASN A 1 70 ? 15.102 3.060 -15.708 1.00 86.31 70 ASN A C 1
ATOM 564 O O . ASN A 1 70 ? 14.011 3.624 -15.756 1.00 86.31 70 ASN A O 1
ATOM 568 N N . ALA A 1 71 ? 15.382 2.137 -14.785 1.00 88.31 71 ALA A N 1
ATOM 569 C CA . ALA A 1 71 ? 14.423 1.718 -13.768 1.00 88.31 71 ALA A CA 1
ATOM 570 C C . ALA A 1 71 ? 14.078 2.863 -12.800 1.00 88.31 71 ALA A C 1
ATOM 572 O O . ALA A 1 71 ? 12.904 3.082 -12.507 1.00 88.31 71 ALA A O 1
ATOM 573 N N . GLN A 1 72 ? 15.068 3.656 -12.373 1.00 88.38 72 GLN A N 1
ATOM 574 C CA . GLN A 1 72 ? 14.831 4.877 -11.595 1.00 88.38 72 GLN A CA 1
ATOM 575 C C . GLN A 1 72 ? 13.918 5.836 -12.368 1.00 88.38 72 GLN A C 1
ATOM 577 O O . GLN A 1 72 ? 12.912 6.295 -11.831 1.00 88.38 72 GLN A O 1
ATOM 582 N N . SER A 1 73 ? 14.214 6.090 -13.646 1.00 88.31 73 SER A N 1
ATOM 583 C CA . SER A 1 73 ? 13.404 6.972 -14.497 1.00 88.31 73 SER A CA 1
ATOM 584 C C . SER A 1 73 ? 11.961 6.476 -14.652 1.00 88.31 73 SER A C 1
ATOM 586 O O . SER A 1 73 ? 11.033 7.280 -14.562 1.00 88.31 73 SER A O 1
ATOM 588 N N . ALA A 1 74 ? 11.750 5.165 -14.808 1.00 91.50 74 ALA A N 1
ATOM 589 C CA . ALA A 1 74 ? 10.419 4.558 -14.843 1.00 91.50 74 ALA A CA 1
ATOM 590 C C . ALA A 1 74 ? 9.662 4.769 -13.519 1.00 91.50 74 ALA A C 1
ATOM 592 O O . ALA A 1 74 ? 8.499 5.169 -13.523 1.00 91.50 74 ALA A O 1
ATOM 593 N N . VAL A 1 75 ? 10.331 4.600 -12.376 1.00 92.38 75 VAL A N 1
ATOM 594 C CA . VAL A 1 75 ? 9.744 4.860 -11.052 1.00 92.38 75 VAL A CA 1
ATOM 595 C C . VAL A 1 75 ? 9.369 6.339 -10.873 1.00 92.38 75 VAL A C 1
ATOM 597 O O . VAL A 1 75 ? 8.265 6.635 -10.412 1.00 92.38 75 VAL A O 1
ATOM 600 N N . PHE A 1 76 ? 10.228 7.279 -11.284 1.00 90.25 76 PHE A N 1
ATOM 601 C CA . PHE A 1 76 ? 9.910 8.715 -11.263 1.00 90.25 76 PHE A CA 1
ATOM 602 C C . PHE A 1 76 ? 8.744 9.071 -12.192 1.00 90.25 76 PHE A C 1
ATOM 604 O O . PHE A 1 76 ? 7.907 9.897 -11.830 1.00 90.25 76 PHE A O 1
ATOM 611 N N . LYS A 1 77 ? 8.651 8.428 -13.362 1.00 92.56 77 LYS A N 1
ATOM 612 C CA . LYS A 1 77 ? 7.520 8.579 -14.286 1.00 92.56 77 LYS A CA 1
ATOM 613 C C . LYS A 1 77 ? 6.214 8.120 -13.635 1.00 92.56 77 LYS A C 1
ATOM 615 O O . LYS A 1 77 ? 5.231 8.852 -13.709 1.00 92.56 77 LYS A O 1
ATOM 620 N N . ILE A 1 78 ? 6.204 6.970 -12.954 1.00 95.50 78 ILE A N 1
ATOM 621 C CA . ILE A 1 78 ? 5.029 6.503 -12.197 1.00 95.50 78 ILE A CA 1
ATOM 622 C C . ILE A 1 78 ? 4.664 7.527 -11.115 1.00 95.50 78 ILE A C 1
ATOM 624 O O . ILE A 1 78 ? 3.514 7.951 -11.046 1.00 95.50 78 ILE A O 1
ATOM 628 N N . LEU A 1 79 ? 5.638 7.989 -10.322 1.00 94.25 79 LEU A N 1
ATOM 629 C CA . LEU A 1 79 ? 5.416 8.991 -9.274 1.00 94.25 79 LEU A CA 1
ATOM 630 C C . LEU A 1 79 ? 4.818 10.295 -9.824 1.00 94.25 79 LEU A C 1
ATOM 632 O O . LEU A 1 79 ? 3.910 10.857 -9.215 1.00 94.25 79 LEU A O 1
ATOM 636 N N . GLN A 1 80 ? 5.282 10.757 -10.988 1.00 91.94 80 GLN A N 1
ATOM 637 C CA . GLN A 1 80 ? 4.715 11.927 -11.654 1.00 91.94 80 GLN A CA 1
ATOM 638 C C . GLN A 1 80 ? 3.249 11.712 -12.040 1.00 91.94 80 GLN A C 1
ATOM 640 O O . GLN A 1 80 ? 2.418 12.557 -11.720 1.00 91.94 80 GLN A O 1
ATOM 645 N N . GLN A 1 81 ? 2.914 10.567 -12.641 1.00 94.38 81 GLN A N 1
ATOM 646 C CA . GLN A 1 81 ? 1.527 10.245 -12.992 1.00 94.38 81 GLN A CA 1
ATOM 647 C C . GLN A 1 81 ? 0.626 10.139 -11.752 1.00 94.38 81 GLN A C 1
ATOM 649 O O . GLN A 1 81 ? -0.520 10.584 -11.779 1.00 94.38 81 GLN A O 1
ATOM 654 N N . MET A 1 82 ? 1.141 9.610 -10.636 1.00 94.12 82 MET A N 1
ATOM 655 C CA . MET A 1 82 ? 0.406 9.581 -9.366 1.00 94.12 82 MET A CA 1
ATOM 656 C C . MET A 1 82 ? 0.047 10.994 -8.890 1.00 94.12 82 MET A C 1
ATOM 658 O O . MET A 1 82 ? -1.057 11.217 -8.400 1.00 94.12 82 MET A O 1
ATOM 662 N N . ILE A 1 83 ? 0.952 11.959 -9.051 1.00 91.69 83 ILE A N 1
ATOM 663 C CA . ILE A 1 83 ? 0.712 13.354 -8.662 1.00 91.69 83 ILE A CA 1
ATOM 664 C C . ILE A 1 83 ? -0.262 14.031 -9.611 1.00 91.69 83 ILE A C 1
ATOM 666 O O . ILE A 1 83 ? -1.168 14.702 -9.134 1.00 91.69 83 ILE A O 1
ATOM 670 N N . ASP A 1 84 ? -0.140 13.807 -10.919 1.00 90.38 84 ASP A N 1
ATOM 671 C CA . ASP A 1 84 ? -1.101 14.312 -11.904 1.00 90.38 84 ASP A CA 1
ATOM 672 C C . ASP A 1 84 ? -2.518 13.798 -11.608 1.00 90.38 84 ASP A C 1
ATOM 674 O O . ASP A 1 84 ? -3.493 14.548 -11.685 1.00 90.38 84 ASP A O 1
ATOM 678 N N . MET A 1 85 ? -2.646 12.532 -11.204 1.00 91.38 85 MET A N 1
ATOM 679 C CA . MET A 1 85 ? -3.912 11.955 -10.757 1.00 91.38 85 MET A CA 1
ATOM 680 C C . MET A 1 85 ? -4.432 12.634 -9.477 1.00 91.38 85 MET A C 1
ATOM 682 O O . MET A 1 85 ? -5.613 12.978 -9.417 1.00 91.38 85 MET A O 1
ATOM 686 N N . VAL A 1 86 ? -3.586 12.882 -8.471 1.00 89.44 86 VAL A N 1
ATOM 687 C CA . VAL A 1 86 ? -3.997 13.597 -7.245 1.00 89.44 86 VAL A CA 1
ATOM 688 C C . VAL A 1 86 ? -4.361 15.056 -7.522 1.00 89.44 86 VAL A C 1
ATOM 690 O O . VAL A 1 86 ? -5.348 15.534 -6.974 1.00 89.44 86 VAL A O 1
ATOM 693 N N . ILE A 1 87 ? -3.643 15.746 -8.413 1.00 86.94 87 ILE A N 1
ATOM 694 C CA . ILE A 1 87 ? -3.988 17.102 -8.865 1.00 86.94 87 ILE A CA 1
ATOM 695 C C . ILE A 1 87 ? -5.398 17.128 -9.462 1.00 86.94 87 ILE A C 1
ATOM 697 O O . ILE A 1 87 ? -6.174 18.028 -9.158 1.00 86.94 87 ILE A O 1
ATOM 701 N N . LYS A 1 88 ? -5.746 16.132 -10.283 1.00 87.31 88 LYS A N 1
ATOM 702 C CA . LYS A 1 88 ? -7.059 16.053 -10.940 1.00 87.31 88 LYS A CA 1
ATOM 703 C C . LYS A 1 88 ? -8.196 15.666 -9.992 1.00 87.31 88 LYS A C 1
ATOM 705 O O . LYS A 1 88 ? -9.316 16.119 -10.184 1.00 87.31 88 LYS A O 1
ATOM 710 N N . THR A 1 89 ? -7.930 14.791 -9.023 1.00 88.00 89 THR A N 1
ATOM 711 C CA . THR A 1 89 ? -8.977 14.151 -8.199 1.00 88.00 89 THR A CA 1
ATOM 712 C C . THR A 1 89 ? -9.100 14.716 -6.788 1.00 88.00 89 THR A C 1
ATOM 714 O O . THR A 1 89 ? -10.131 14.527 -6.152 1.00 88.00 89 THR A O 1
ATOM 717 N N . GLY A 1 90 ? -8.049 15.346 -6.260 1.00 84.00 90 GLY A N 1
ATOM 718 C CA . GLY A 1 90 ? -7.959 15.757 -4.857 1.00 84.00 90 GLY A CA 1
ATOM 719 C C . GLY A 1 90 ? -7.894 14.595 -3.852 1.00 84.00 90 GLY A C 1
ATOM 720 O O . GLY A 1 90 ? -7.938 14.829 -2.648 1.00 84.00 90 GLY A O 1
ATOM 721 N N . GLN A 1 91 ? -7.790 13.341 -4.306 1.00 85.81 91 GLN A N 1
ATOM 722 C CA . GLN A 1 91 ? -7.786 12.155 -3.442 1.00 85.81 91 GLN A CA 1
ATOM 723 C C . GLN A 1 91 ? -6.363 11.687 -3.111 1.00 85.81 91 GLN A C 1
ATOM 725 O O . GLN A 1 91 ? -5.402 12.063 -3.770 1.00 85.81 91 GLN A O 1
ATOM 730 N N . ASN A 1 92 ? -6.209 10.832 -2.093 1.00 87.50 92 ASN A N 1
ATOM 731 C CA . ASN A 1 92 ? -4.941 10.162 -1.751 1.00 87.50 92 ASN A CA 1
ATOM 732 C C . ASN A 1 92 ? -3.743 11.092 -1.453 1.00 87.50 92 ASN A C 1
ATOM 734 O O .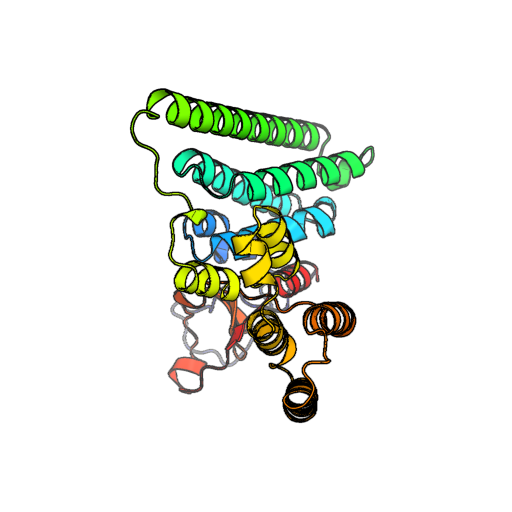 ASN A 1 92 ? -2.592 10.647 -1.475 1.00 87.50 92 ASN A O 1
ATOM 738 N N . ILE A 1 93 ? -3.993 12.363 -1.117 1.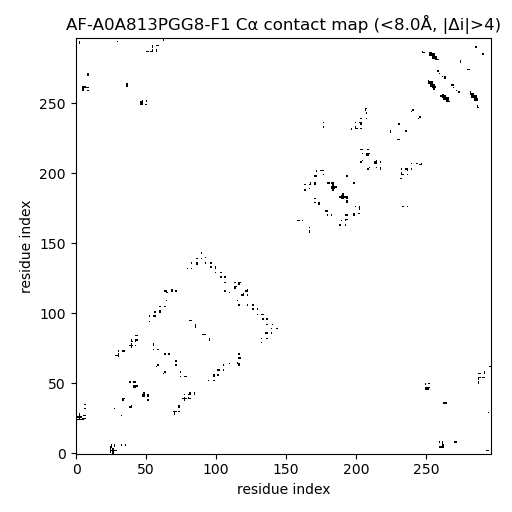00 88.88 93 ILE A N 1
ATOM 739 C CA . ILE A 1 93 ? -2.957 13.382 -0.872 1.00 88.88 93 ILE A CA 1
ATOM 740 C C . ILE A 1 93 ? -1.942 12.904 0.175 1.00 88.88 93 ILE A C 1
ATOM 742 O O . ILE A 1 93 ? -0.735 12.942 -0.068 1.00 88.88 93 ILE A O 1
ATOM 746 N N . SER A 1 94 ? -2.413 12.382 1.310 1.00 87.38 94 SER A N 1
ATOM 747 C CA . SER A 1 94 ? -1.550 11.909 2.402 1.00 87.38 94 SER A CA 1
ATOM 748 C C . SER A 1 94 ? -0.652 10.738 1.987 1.00 87.38 94 SER A C 1
ATOM 750 O O . SER A 1 94 ? 0.499 10.652 2.422 1.00 87.38 94 SER A O 1
ATOM 752 N N . ILE A 1 95 ? -1.144 9.848 1.114 1.00 90.06 95 ILE A N 1
ATOM 753 C CA . ILE A 1 95 ? -0.355 8.726 0.588 1.00 90.06 95 ILE A CA 1
ATOM 754 C C . ILE A 1 95 ? 0.803 9.274 -0.245 1.00 90.06 95 ILE A C 1
ATOM 756 O O . ILE A 1 95 ? 1.951 8.911 0.008 1.00 90.06 95 ILE A O 1
ATOM 760 N N . ILE A 1 96 ? 0.530 10.187 -1.181 1.00 91.38 96 ILE A N 1
ATOM 761 C CA . ILE A 1 96 ? 1.571 10.769 -2.036 1.00 91.38 96 ILE A CA 1
ATOM 762 C C . ILE A 1 96 ? 2.563 11.606 -1.231 1.00 91.38 96 ILE A C 1
ATOM 764 O O . ILE A 1 96 ? 3.764 11.495 -1.457 1.00 91.38 96 ILE A O 1
ATOM 768 N N . GLN A 1 97 ? 2.103 12.397 -0.259 1.00 90.62 97 GLN A N 1
ATOM 769 C CA . GLN A 1 97 ? 2.994 13.164 0.617 1.00 90.62 97 GLN A CA 1
ATOM 770 C C . GLN A 1 97 ? 3.983 12.252 1.349 1.00 90.62 97 GLN A C 1
ATOM 772 O O . GLN A 1 97 ? 5.184 12.533 1.377 1.00 90.62 97 GLN A O 1
AT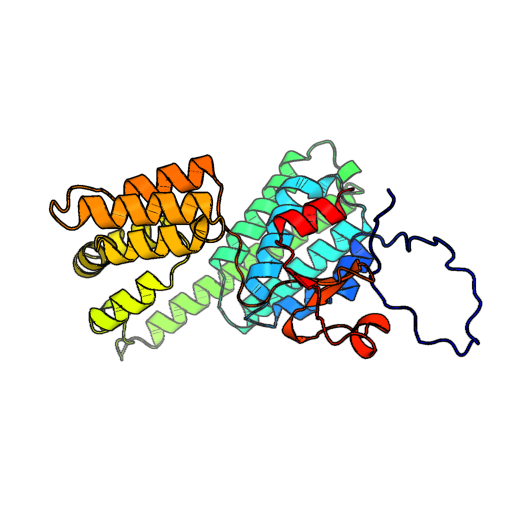OM 777 N N . ARG A 1 98 ? 3.503 11.126 1.891 1.00 91.00 98 ARG A N 1
ATOM 778 C CA . ARG A 1 98 ? 4.362 10.125 2.531 1.00 91.00 98 ARG A CA 1
ATOM 779 C C . ARG A 1 98 ? 5.374 9.538 1.546 1.00 91.00 98 ARG A C 1
ATOM 781 O O . ARG A 1 98 ? 6.549 9.446 1.890 1.00 91.00 98 ARG A O 1
ATOM 788 N N . ILE A 1 99 ? 4.941 9.194 0.331 1.00 92.12 99 ILE A N 1
ATOM 789 C CA . ILE A 1 99 ? 5.824 8.683 -0.727 1.00 92.12 99 ILE A CA 1
ATOM 790 C C . ILE A 1 99 ? 6.898 9.714 -1.081 1.00 92.12 99 ILE A C 1
ATOM 792 O O . ILE A 1 99 ? 8.080 9.396 -1.043 1.00 92.12 99 ILE A O 1
ATOM 796 N N . LEU A 1 100 ? 6.520 10.961 -1.360 1.00 91.38 100 LEU A N 1
ATOM 797 C CA . LEU A 1 100 ? 7.456 12.030 -1.717 1.00 91.38 100 LEU A CA 1
ATOM 798 C C . LEU A 1 100 ? 8.489 12.294 -0.623 1.00 91.38 100 LEU A C 1
ATOM 800 O O . LEU A 1 100 ? 9.675 12.432 -0.921 1.00 91.38 100 LEU A O 1
ATOM 804 N N . ASN A 1 101 ? 8.056 12.331 0.638 1.00 90.00 101 ASN A N 1
ATOM 805 C CA . ASN A 1 101 ? 8.966 12.478 1.772 1.00 90.00 101 ASN A CA 1
ATOM 806 C C . ASN A 1 101 ? 9.946 11.304 1.851 1.00 90.00 101 ASN A C 1
ATOM 808 O O . ASN A 1 101 ? 11.133 11.511 2.091 1.00 90.00 101 ASN A O 1
ATOM 812 N N . GLN A 1 102 ? 9.472 10.087 1.591 1.00 88.81 102 GLN A N 1
ATOM 813 C CA . GLN A 1 102 ? 10.318 8.904 1.558 1.00 88.81 102 GLN A CA 1
ATOM 814 C C . GLN A 1 102 ? 11.345 8.958 0.420 1.00 88.81 102 GLN A C 1
ATOM 816 O O . GLN A 1 102 ? 12.526 8.775 0.683 1.00 88.81 102 GLN A O 1
ATOM 821 N N . PHE A 1 103 ? 10.936 9.290 -0.810 1.00 88.06 103 PHE A N 1
ATOM 822 C CA . PHE A 1 103 ? 11.860 9.489 -1.937 1.00 88.06 103 PHE A CA 1
ATOM 823 C C . PHE A 1 103 ? 12.917 10.544 -1.628 1.00 88.06 103 PHE A C 1
ATOM 825 O O . PHE A 1 103 ? 14.101 10.338 -1.882 1.00 88.06 103 PHE A O 1
ATOM 832 N N . ARG A 1 104 ? 12.494 11.678 -1.061 1.00 86.50 104 ARG A N 1
ATOM 833 C CA . ARG A 1 104 ? 13.400 12.764 -0.689 1.00 86.50 104 ARG A CA 1
ATOM 834 C C . ARG A 1 104 ? 14.431 12.304 0.340 1.00 86.50 104 ARG A C 1
ATOM 836 O O . ARG A 1 104 ? 15.604 12.638 0.191 1.00 86.50 104 ARG A O 1
ATOM 843 N N . ASN A 1 105 ? 14.010 11.533 1.342 1.00 86.19 105 ASN A N 1
ATOM 844 C CA . ASN A 1 105 ? 14.916 10.962 2.335 1.00 86.19 105 ASN A CA 1
ATOM 845 C C . ASN A 1 105 ? 15.876 9.955 1.690 1.00 86.19 105 ASN A C 1
ATOM 847 O O . ASN A 1 105 ? 17.077 10.137 1.826 1.00 86.19 105 ASN A O 1
ATOM 851 N N . SER A 1 106 ? 15.390 9.001 0.887 1.00 84.06 106 SER A N 1
ATOM 852 C CA . SER A 1 106 ? 16.247 8.022 0.198 1.00 84.06 106 SER A CA 1
ATOM 853 C C . SER A 1 106 ? 17.330 8.679 -0.668 1.00 84.06 106 SER A C 1
ATOM 855 O O . SER A 1 106 ? 18.483 8.248 -0.679 1.00 84.06 106 SER A O 1
ATOM 857 N N . ILE A 1 107 ? 16.985 9.757 -1.381 1.00 82.31 107 ILE A N 1
ATOM 858 C CA . ILE A 1 107 ? 17.937 10.501 -2.219 1.00 82.31 107 ILE A CA 1
ATOM 859 C C . ILE A 1 107 ? 18.939 11.296 -1.375 1.00 82.31 107 ILE A C 1
ATOM 861 O O . ILE A 1 107 ? 20.111 11.393 -1.745 1.00 82.31 107 ILE A O 1
ATOM 865 N N . ARG A 1 108 ? 18.494 11.883 -0.257 1.00 81.50 108 ARG A N 1
ATOM 866 C CA . ARG A 1 108 ? 19.363 12.633 0.659 1.00 81.50 108 ARG A CA 1
ATOM 867 C C . ARG A 1 108 ? 20.330 11.708 1.390 1.00 81.50 108 ARG A C 1
ATOM 869 O O . ARG A 1 108 ? 21.502 12.039 1.501 1.00 81.50 108 ARG A O 1
ATOM 876 N N . ASP A 1 109 ? 19.851 10.560 1.848 1.00 81.31 109 ASP A N 1
ATOM 877 C CA . ASP A 1 109 ? 20.644 9.585 2.599 1.00 81.31 109 ASP A CA 1
ATOM 878 C C . ASP A 1 109 ? 21.697 8.904 1.703 1.00 81.31 109 ASP A C 1
ATOM 880 O O . ASP A 1 109 ? 22.689 8.378 2.194 1.00 81.31 109 ASP A O 1
ATOM 884 N N . SER A 1 110 ? 21.538 8.991 0.377 1.00 76.00 110 SER A N 1
ATOM 885 C CA . SER A 1 110 ? 22.546 8.562 -0.601 1.00 76.00 110 SER A CA 1
ATOM 886 C C . SER A 1 110 ? 23.693 9.571 -0.792 1.00 76.00 110 SER A C 1
ATOM 888 O O . SER A 1 110 ? 24.609 9.309 -1.566 1.00 76.00 110 SER A O 1
ATOM 890 N N . TYR A 1 111 ? 23.678 10.732 -0.126 1.00 72.44 111 TYR A N 1
ATOM 891 C CA . TYR A 1 111 ? 24.766 11.716 -0.172 1.00 72.44 111 TYR A CA 1
ATOM 892 C C . TYR A 1 111 ? 25.981 11.260 0.664 1.00 72.44 111 TYR A C 1
ATOM 894 O O . TYR A 1 111 ? 25.790 10.758 1.770 1.00 72.44 111 TYR A O 1
ATOM 902 N N . PRO A 1 112 ? 27.236 11.466 0.206 1.00 68.38 112 PRO A N 1
ATOM 903 C CA . PRO A 1 112 ? 27.672 12.113 -1.040 1.00 68.38 112 PRO A CA 1
ATOM 904 C C . PRO A 1 112 ? 27.787 11.146 -2.231 1.00 68.38 112 PRO A C 1
ATOM 906 O O . PRO A 1 112 ? 28.308 11.508 -3.281 1.00 68.38 112 PRO A O 1
ATOM 909 N N . TYR A 1 113 ? 27.317 9.909 -2.093 1.00 68.94 113 TYR A N 1
ATOM 910 C CA . TYR A 1 113 ? 27.446 8.831 -3.073 1.00 68.94 113 TYR A CA 1
ATOM 911 C C . TYR A 1 113 ? 26.397 8.923 -4.199 1.00 68.94 113 TYR A C 1
ATOM 913 O O . TYR A 1 113 ? 25.677 7.971 -4.499 1.00 68.94 113 TYR A O 1
ATOM 921 N N . PHE A 1 114 ? 26.325 10.080 -4.865 1.00 67.69 114 PHE A N 1
ATOM 922 C CA . PHE A 1 114 ? 25.347 10.351 -5.927 1.00 67.69 114 PHE A CA 1
ATOM 923 C C . PHE A 1 114 ? 25.450 9.401 -7.126 1.00 67.69 114 PHE A C 1
ATOM 925 O O . PHE A 1 114 ? 24.457 9.253 -7.828 1.00 67.69 114 PHE A O 1
ATOM 932 N N . TYR A 1 115 ? 26.584 8.714 -7.334 1.00 62.31 115 TYR A N 1
ATOM 933 C CA . TYR A 1 115 ? 26.771 7.773 -8.448 1.00 62.31 115 TYR A CA 1
ATOM 934 C C . TYR A 1 115 ? 25.731 6.643 -8.481 1.00 62.31 115 TYR A C 1
ATOM 936 O O . TYR A 1 115 ? 25.418 6.145 -9.560 1.00 62.31 115 TYR A O 1
ATOM 944 N N . TYR A 1 116 ? 25.126 6.300 -7.341 1.00 64.69 116 TYR A N 1
ATOM 945 C CA . TYR A 1 116 ? 24.023 5.338 -7.274 1.00 64.69 116 TYR A CA 1
ATOM 946 C C . TYR A 1 116 ? 22.687 5.877 -7.822 1.00 64.69 116 TYR A C 1
ATOM 948 O O . TYR A 1 116 ? 21.794 5.108 -8.155 1.00 64.69 116 TYR A O 1
ATOM 956 N N . ILE A 1 117 ? 22.533 7.196 -7.949 1.00 71.44 117 ILE A N 1
ATOM 957 C CA . ILE A 1 117 ? 21.333 7.877 -8.482 1.00 71.44 117 ILE A CA 1
ATOM 958 C C . ILE A 1 117 ? 21.672 8.602 -9.810 1.00 71.44 117 ILE A C 1
ATOM 960 O O . ILE A 1 117 ? 20.900 9.392 -10.361 1.00 71.44 117 ILE A O 1
ATOM 964 N N . GLY A 1 118 ? 22.855 8.315 -10.364 1.00 74.31 118 GLY A N 1
ATOM 965 C CA . GLY A 1 118 ? 23.373 8.889 -11.602 1.00 74.31 118 GLY A CA 1
ATOM 966 C C . GLY A 1 118 ? 24.360 10.038 -11.382 1.00 74.31 118 GLY A C 1
ATOM 967 O O . GLY A 1 118 ? 25.097 10.094 -10.405 1.00 74.31 118 GLY A O 1
ATOM 968 N N . SER A 1 119 ? 24.434 10.959 -12.343 1.00 78.69 119 SER A N 1
ATOM 969 C CA . SER A 1 119 ? 25.304 12.134 -12.216 1.00 78.69 119 SER A CA 1
ATOM 970 C C . SER A 1 119 ? 24.753 13.129 -11.191 1.00 78.69 119 SER A C 1
ATOM 972 O O . SER A 1 119 ? 23.549 13.162 -10.933 1.00 78.69 119 SER A O 1
ATOM 974 N N . GLU A 1 120 ? 25.603 14.016 -10.670 1.00 78.50 120 GLU A N 1
ATOM 975 C CA . GLU A 1 120 ? 25.171 15.117 -9.796 1.00 78.50 120 GLU A CA 1
ATOM 976 C C . GLU A 1 120 ? 24.018 15.930 -10.418 1.00 78.50 120 GLU A C 1
ATOM 978 O O . GLU A 1 120 ? 23.043 16.264 -9.748 1.00 78.50 120 GLU A O 1
ATOM 983 N N . ARG A 1 121 ? 24.057 16.160 -11.738 1.00 81.56 121 ARG A N 1
ATOM 984 C CA . ARG A 1 121 ? 22.969 16.822 -12.479 1.00 81.56 121 ARG A CA 1
ATOM 985 C C . ARG A 1 121 ? 21.656 16.035 -12.428 1.00 81.56 121 ARG A C 1
ATOM 987 O O . ARG A 1 121 ? 20.588 16.634 -12.321 1.00 81.56 121 ARG A O 1
ATOM 994 N N . CYS A 1 122 ? 21.719 14.705 -12.515 1.00 78.25 122 CYS A N 1
ATOM 995 C CA . CYS A 1 122 ? 20.547 13.837 -12.390 1.00 78.25 122 CYS A CA 1
ATOM 996 C C . CYS A 1 122 ? 19.951 13.933 -10.980 1.00 78.25 122 CYS A C 1
ATOM 998 O O . CYS A 1 122 ? 18.747 14.142 -10.832 1.00 78.25 122 CYS A O 1
ATOM 1000 N N . TRP A 1 123 ? 20.805 13.885 -9.957 1.00 80.12 123 TRP A N 1
ATOM 1001 C CA . TRP A 1 123 ? 20.413 14.066 -8.561 1.00 80.12 123 TRP A CA 1
ATOM 1002 C C . TRP A 1 123 ? 19.736 15.428 -8.324 1.00 80.12 123 TRP A C 1
ATOM 1004 O O . TRP A 1 123 ? 18.619 15.476 -7.805 1.00 80.12 123 TRP A O 1
ATOM 1014 N N . GLN A 1 124 ? 20.343 16.524 -8.795 1.00 81.94 124 GLN A N 1
ATOM 1015 C CA . GLN A 1 124 ? 19.779 17.877 -8.690 1.00 81.94 124 GLN A CA 1
ATOM 1016 C C . GLN A 1 124 ? 18.413 17.973 -9.387 1.00 81.94 124 GLN A C 1
ATOM 1018 O O . GLN A 1 124 ? 17.452 18.493 -8.816 1.00 81.94 124 GLN A O 1
ATOM 1023 N N . ARG A 1 125 ? 18.290 17.410 -10.598 1.00 85.38 125 ARG A N 1
ATOM 1024 C CA . ARG A 1 125 ? 17.023 17.357 -11.343 1.00 85.38 125 ARG A CA 1
ATOM 1025 C C . ARG A 1 125 ? 15.941 16.585 -10.584 1.00 85.38 125 ARG A C 1
ATOM 1027 O O . ARG A 1 125 ? 14.791 17.028 -10.555 1.00 85.38 125 ARG A O 1
ATOM 1034 N N . ASN A 1 126 ? 16.291 15.459 -9.965 1.00 82.19 126 ASN A N 1
ATOM 1035 C CA . ASN A 1 126 ? 15.354 14.638 -9.198 1.00 82.19 126 ASN A CA 1
ATOM 1036 C C . ASN A 1 126 ? 14.868 15.375 -7.942 1.00 82.19 126 ASN A C 1
ATOM 1038 O O . ASN A 1 126 ? 13.664 15.428 -7.699 1.00 82.19 126 ASN A O 1
ATOM 1042 N N . ILE A 1 127 ? 15.768 16.025 -7.195 1.00 83.75 127 ILE A N 1
ATOM 1043 C CA . ILE A 1 127 ? 15.407 16.858 -6.036 1.00 83.75 127 ILE A CA 1
ATOM 1044 C C . ILE A 1 127 ? 14.497 18.022 -6.445 1.00 83.75 127 ILE A C 1
ATOM 1046 O O . ILE A 1 127 ? 13.467 18.251 -5.805 1.00 83.75 127 ILE A O 1
ATOM 1050 N N . HIS A 1 128 ? 14.825 18.725 -7.531 1.00 86.69 128 HIS A N 1
ATOM 1051 C CA . HIS A 1 128 ? 13.994 19.814 -8.048 1.00 86.69 128 HIS A CA 1
ATOM 1052 C C . HIS A 1 128 ? 12.595 19.319 -8.446 1.00 86.69 128 HIS A C 1
ATOM 1054 O O . HIS A 1 128 ? 11.586 19.931 -8.096 1.00 86.69 128 HIS A O 1
ATOM 1060 N N . THR A 1 129 ? 12.523 18.163 -9.111 1.00 86.50 129 THR A N 1
ATOM 1061 C CA . THR A 1 129 ? 11.256 17.527 -9.494 1.00 86.50 129 THR A CA 1
ATOM 1062 C C . THR A 1 129 ? 10.412 17.184 -8.267 1.00 86.50 129 THR A C 1
ATOM 1064 O O . THR A 1 129 ? 9.249 17.578 -8.212 1.00 86.50 129 THR A O 1
ATOM 1067 N N . LEU A 1 130 ? 10.998 16.539 -7.251 1.00 87.12 130 LEU A N 1
ATOM 1068 C CA . LEU A 1 130 ? 10.308 16.219 -5.996 1.00 87.12 130 LEU A CA 1
ATOM 1069 C C . LEU A 1 130 ? 9.836 17.470 -5.251 1.00 87.12 130 LEU A C 1
ATOM 1071 O O . LEU A 1 130 ? 8.754 17.466 -4.672 1.00 87.12 130 LEU A O 1
ATOM 1075 N N . THR A 1 131 ? 10.620 18.547 -5.283 1.00 87.69 131 THR A N 1
ATOM 1076 C CA . THR A 1 131 ? 10.260 19.815 -4.634 1.00 87.69 131 THR A CA 1
ATOM 1077 C C . THR A 1 131 ? 9.045 20.437 -5.313 1.00 87.69 131 THR A C 1
ATOM 1079 O O . THR A 1 131 ? 8.045 20.709 -4.655 1.00 87.69 131 THR A O 1
ATOM 1082 N N . ARG A 1 132 ? 9.066 20.534 -6.649 1.00 90.25 132 ARG A N 1
ATOM 1083 C CA . ARG A 1 132 ? 7.925 21.014 -7.441 1.00 90.25 132 ARG A CA 1
ATOM 1084 C C . ARG A 1 132 ? 6.659 20.194 -7.177 1.00 90.25 132 ARG A C 1
ATOM 1086 O O . ARG A 1 132 ? 5.572 20.746 -7.049 1.00 90.25 132 ARG A O 1
ATOM 1093 N N . MET A 1 133 ? 6.807 18.876 -7.080 1.00 89.00 133 MET A N 1
ATOM 1094 C CA . MET A 1 133 ? 5.727 17.945 -6.757 1.00 89.00 133 MET A CA 1
ATOM 1095 C C . MET A 1 133 ? 5.147 18.172 -5.353 1.00 89.00 133 MET A C 1
ATOM 1097 O O . MET A 1 133 ? 3.929 18.182 -5.181 1.00 89.00 133 MET A O 1
ATOM 1101 N N . GLN A 1 134 ? 6.005 18.391 -4.351 1.00 88.31 134 GLN A N 1
ATOM 1102 C CA . GLN A 1 134 ? 5.575 18.734 -2.993 1.00 88.31 134 GLN A CA 1
ATOM 1103 C C . GLN A 1 134 ? 4.815 20.062 -2.965 1.00 88.31 134 GLN A C 1
ATOM 1105 O O . GLN A 1 134 ? 3.793 20.165 -2.287 1.00 88.31 134 GLN A O 1
ATOM 1110 N N . ASP A 1 135 ? 5.281 21.065 -3.704 1.00 88.31 135 ASP A N 1
ATOM 1111 C CA . ASP A 1 135 ? 4.634 22.375 -3.741 1.00 88.31 135 ASP A CA 1
ATOM 1112 C C . ASP A 1 135 ? 3.279 22.332 -4.458 1.00 88.31 135 ASP A C 1
ATOM 1114 O O . ASP A 1 135 ? 2.318 22.922 -3.963 1.00 88.31 135 ASP A O 1
ATOM 1118 N N . ALA A 1 136 ? 3.148 21.546 -5.533 1.00 87.50 136 ALA A N 1
ATOM 1119 C CA . ALA A 1 136 ? 1.858 21.294 -6.180 1.00 87.50 136 ALA A CA 1
ATOM 1120 C C . ALA A 1 136 ? 0.836 20.669 -5.208 1.00 87.50 136 ALA A C 1
ATOM 1122 O O . ALA A 1 136 ? -0.312 21.109 -5.142 1.00 87.50 136 ALA A O 1
ATOM 1123 N N . LEU A 1 137 ? 1.254 19.698 -4.385 1.00 86.94 137 LEU A N 1
ATOM 1124 C CA . LEU A 1 137 ? 0.373 19.098 -3.374 1.00 86.94 137 LEU A CA 1
ATOM 1125 C C . LEU A 1 137 ? -0.041 20.078 -2.276 1.00 86.94 137 LEU A C 1
ATOM 1127 O O . LEU A 1 137 ? -1.188 20.041 -1.834 1.00 86.94 137 LEU A O 1
ATOM 1131 N N . LYS A 1 138 ? 0.863 20.960 -1.833 1.00 86.69 138 LYS A N 1
ATOM 1132 C CA . LYS A 1 138 ? 0.517 21.997 -0.847 1.00 86.69 138 LYS A CA 1
ATOM 1133 C C . LYS A 1 138 ? -0.547 22.943 -1.395 1.00 86.69 138 LYS A C 1
ATOM 1135 O O . LYS A 1 138 ? -1.475 23.283 -0.670 1.00 86.69 138 LYS A O 1
ATOM 1140 N N . GLN A 1 139 ? -0.435 23.342 -2.662 1.00 85.56 139 GLN A N 1
ATOM 1141 C CA . GLN A 1 139 ? -1.419 24.221 -3.300 1.00 85.56 139 GLN A CA 1
ATOM 1142 C C . GLN A 1 139 ? -2.808 23.576 -3.351 1.00 85.56 139 GLN A C 1
ATOM 1144 O O . GLN A 1 139 ? -3.789 24.231 -3.012 1.00 85.56 139 GLN A O 1
ATOM 1149 N N . ILE A 1 140 ? -2.897 22.285 -3.687 1.00 83.62 140 ILE A N 1
ATOM 1150 C CA . ILE A 1 140 ? -4.173 21.549 -3.667 1.00 83.62 140 ILE A CA 1
ATOM 1151 C C . ILE A 1 140 ? -4.764 21.518 -2.263 1.00 83.62 140 ILE A C 1
ATOM 1153 O O . ILE A 1 140 ? -5.943 21.812 -2.101 1.00 83.62 140 ILE A O 1
ATOM 1157 N N . GLN A 1 141 ? -3.952 21.198 -1.251 1.00 80.75 141 GLN A N 1
ATOM 1158 C CA . GLN A 1 141 ? -4.421 21.138 0.132 1.00 80.75 141 GLN A CA 1
ATOM 1159 C C . GLN A 1 141 ? -5.016 22.481 0.576 1.00 80.75 141 GLN A C 1
ATOM 1161 O O . GLN A 1 141 ? -6.088 22.508 1.169 1.00 80.75 141 GLN A O 1
ATOM 1166 N N . VAL A 1 142 ? -4.345 23.588 0.238 1.00 81.75 142 VAL A N 1
ATOM 1167 C CA . VAL A 1 142 ? -4.819 24.949 0.526 1.00 81.75 142 VAL A CA 1
ATOM 1168 C C . VAL A 1 142 ? -6.120 25.260 -0.218 1.00 81.75 142 VAL A C 1
ATOM 1170 O O . VAL A 1 142 ? -7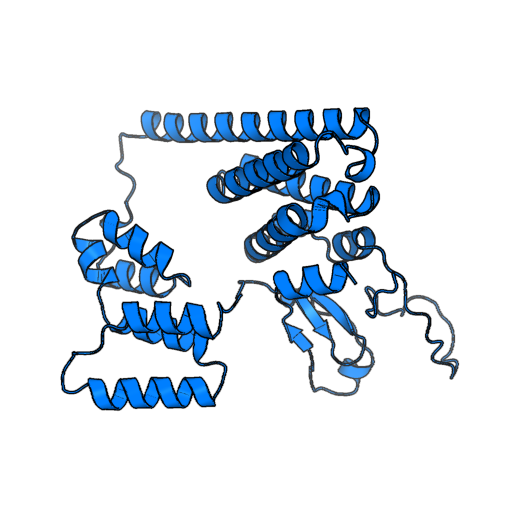.022 25.876 0.348 1.00 81.75 142 VAL A O 1
ATOM 1173 N N . ASN A 1 143 ? -6.242 24.840 -1.476 1.00 79.62 143 ASN A N 1
ATOM 1174 C CA . ASN A 1 143 ? -7.453 25.074 -2.258 1.00 79.62 143 ASN A CA 1
ATOM 1175 C C . ASN A 1 143 ? -8.643 24.279 -1.708 1.00 79.62 143 ASN A C 1
ATOM 1177 O O . ASN A 1 143 ? -9.712 24.856 -1.559 1.00 79.62 143 ASN A O 1
ATOM 1181 N N . LEU A 1 144 ? -8.443 23.014 -1.324 1.00 74.94 144 LEU A N 1
ATOM 1182 C CA . LEU A 1 144 ? -9.481 22.182 -0.705 1.00 74.94 144 LEU A CA 1
ATOM 1183 C C . LEU A 1 144 ? -9.981 22.766 0.621 1.00 74.94 144 LEU A C 1
ATOM 1185 O O . LEU A 1 144 ? -11.176 22.726 0.902 1.00 74.94 144 LEU A O 1
ATOM 1189 N N . THR A 1 145 ? -9.088 23.339 1.434 1.00 70.06 145 THR A N 1
ATOM 1190 C CA . THR A 1 145 ? -9.503 24.020 2.669 1.00 70.06 145 THR A CA 1
ATOM 1191 C C . THR A 1 145 ? -10.316 25.282 2.381 1.00 70.06 145 THR A C 1
ATOM 1193 O O . THR A 1 145 ? -11.351 25.483 3.000 1.00 70.06 145 THR A O 1
ATOM 1196 N N . LYS A 1 146 ? -9.921 26.082 1.380 1.00 70.56 146 LYS A N 1
ATOM 1197 C CA . LYS A 1 146 ? -10.637 27.314 1.008 1.00 70.56 146 LYS A CA 1
ATOM 1198 C C . LYS A 1 146 ? -12.020 27.043 0.418 1.00 70.56 146 LYS A C 1
ATOM 1200 O O . LYS A 1 146 ? -12.970 27.733 0.767 1.00 70.56 146 LYS A O 1
ATOM 1205 N N . THR A 1 147 ? -12.156 26.029 -0.440 1.00 61.22 147 THR A N 1
ATOM 1206 C CA . THR A 1 147 ? -13.462 25.655 -1.007 1.00 61.22 147 THR A CA 1
ATOM 1207 C C . THR A 1 147 ? -14.436 25.184 0.066 1.00 61.22 147 THR A C 1
ATOM 1209 O O . THR A 1 147 ? -15.626 25.467 -0.035 1.00 61.22 147 THR A O 1
ATOM 1212 N N . ASN A 1 148 ? -13.939 24.509 1.107 1.00 58.62 148 ASN A N 1
ATOM 1213 C CA . ASN A 1 148 ? -14.767 24.102 2.239 1.00 58.62 148 ASN A CA 1
ATOM 1214 C C . ASN A 1 148 ? -15.236 25.305 3.068 1.00 58.62 148 ASN A C 1
ATOM 1216 O O . ASN A 1 148 ? -16.361 25.279 3.551 1.00 58.62 148 ASN A O 1
ATOM 1220 N N . ASP A 1 149 ? -14.421 26.355 3.197 1.00 58.84 149 ASP A N 1
ATOM 1221 C CA . ASP A 1 149 ? -14.789 27.580 3.919 1.00 58.84 149 ASP A CA 1
ATOM 1222 C C . ASP A 1 149 ? -15.789 28.450 3.129 1.00 58.84 149 ASP A C 1
ATOM 1224 O O . ASP A 1 149 ? -16.704 29.027 3.714 1.00 58.84 149 ASP A O 1
ATOM 1228 N N . GLU A 1 150 ? -15.668 28.513 1.798 1.00 58.41 150 GLU A N 1
ATOM 1229 C CA . GLU A 1 150 ? -16.554 29.305 0.927 1.00 58.41 150 GLU A CA 1
ATOM 1230 C C . GLU A 1 150 ? -17.918 28.633 0.663 1.00 58.41 150 GLU A C 1
ATOM 1232 O O . GLU A 1 150 ? -18.913 29.326 0.449 1.00 58.41 150 GLU A O 1
ATOM 1237 N N . GLN A 1 151 ? -17.999 27.296 0.709 1.00 54.97 151 GLN A N 1
ATOM 1238 C CA . GLN A 1 151 ? -19.246 26.530 0.525 1.00 54.97 151 GLN A CA 1
ATOM 1239 C C . GLN A 1 151 ? -19.980 26.210 1.847 1.00 54.97 151 GLN A C 1
ATOM 1241 O O . GLN A 1 151 ? -21.023 25.554 1.834 1.00 54.97 151 GLN A O 1
ATOM 1246 N N . ASN A 1 152 ? -19.483 26.696 2.992 1.00 49.19 152 ASN A N 1
ATOM 1247 C CA . ASN A 1 152 ? -19.903 26.290 4.342 1.00 49.19 152 ASN A CA 1
ATOM 1248 C C . ASN A 1 152 ? -21.229 26.908 4.849 1.00 49.19 152 ASN A C 1
ATOM 1250 O O . ASN A 1 152 ? -21.350 27.279 6.014 1.00 49.19 152 ASN A O 1
ATOM 1254 N N . THR A 1 153 ? -22.252 27.027 3.995 1.00 53.50 153 THR A N 1
ATOM 1255 C CA . THR A 1 153 ? -23.641 27.286 4.448 1.00 53.50 153 THR A CA 1
ATOM 1256 C C . THR A 1 153 ? -24.502 26.025 4.524 1.00 53.50 153 THR A C 1
ATOM 1258 O O . THR A 1 153 ? -25.599 26.075 5.075 1.00 53.50 153 THR A O 1
ATOM 1261 N N . GLN A 1 154 ? -24.017 24.883 4.033 1.00 57.47 154 GLN A N 1
ATOM 1262 C CA . GLN A 1 154 ? -24.649 23.581 4.240 1.00 57.47 154 GLN A CA 1
ATOM 1263 C C . GLN A 1 154 ? -23.624 22.631 4.851 1.00 57.47 154 GLN A C 1
ATOM 1265 O O . GLN A 1 154 ? -22.666 22.243 4.189 1.00 57.47 154 GLN A O 1
ATOM 1270 N N . GLU A 1 155 ? -23.826 22.275 6.122 1.00 64.81 155 GLU A N 1
ATOM 1271 C CA . GLU A 1 155 ? -23.052 21.237 6.800 1.00 64.81 155 GLU A CA 1
ATOM 1272 C C . GLU A 1 155 ? -23.109 19.950 5.962 1.00 64.81 155 GLU A C 1
ATOM 1274 O O . GLU A 1 155 ? -24.144 19.286 5.867 1.00 64.81 155 GLU A O 1
ATOM 1279 N N . LEU A 1 156 ? -22.000 19.621 5.296 1.00 67.25 156 LEU A N 1
ATOM 1280 C CA . LEU A 1 156 ? -21.867 18.359 4.583 1.00 67.25 156 LEU A CA 1
ATOM 1281 C C . LEU A 1 156 ? -21.985 17.215 5.598 1.00 67.25 156 LEU A C 1
ATOM 1283 O O . LEU A 1 156 ? -21.361 17.286 6.662 1.00 67.25 156 LEU A O 1
ATOM 1287 N N . PRO A 1 157 ? -22.737 16.147 5.284 1.00 73.50 157 PRO A N 1
ATOM 1288 C CA . PRO A 1 157 ? -22.881 15.029 6.196 1.00 73.50 157 PRO A CA 1
ATOM 1289 C C . PRO A 1 157 ? -21.515 14.426 6.511 1.00 73.50 157 PRO A C 1
ATOM 1291 O O . PRO A 1 157 ? -20.784 13.980 5.623 1.00 73.50 157 PRO A O 1
ATOM 1294 N N . THR A 1 158 ? -21.166 14.436 7.794 1.00 81.06 158 THR A N 1
ATOM 1295 C CA . THR A 1 158 ? -19.903 13.885 8.285 1.00 81.06 158 THR A CA 1
ATOM 1296 C C . THR A 1 158 ? -20.059 12.402 8.607 1.00 81.06 158 THR A C 1
ATOM 1298 O O . THR A 1 158 ? -21.167 11.887 8.757 1.00 81.06 158 THR A O 1
ATOM 1301 N N . PHE A 1 159 ? -18.937 11.689 8.721 1.00 83.94 159 PHE A N 1
ATOM 1302 C CA . PHE A 1 159 ? -18.927 10.263 9.067 1.00 83.94 159 PHE A CA 1
ATOM 1303 C C . PHE A 1 159 ? -19.720 9.957 10.353 1.00 83.94 159 PHE A C 1
ATOM 1305 O O . PHE A 1 159 ? -20.396 8.932 10.435 1.00 83.94 159 PHE A O 1
ATOM 1312 N N . ASP A 1 160 ? -19.721 10.892 11.305 1.00 83.38 160 ASP A N 1
ATOM 1313 C CA . ASP A 1 160 ? -20.419 10.777 12.588 1.00 83.38 160 ASP A CA 1
ATOM 1314 C C . ASP A 1 160 ? -21.945 10.829 12.470 1.00 83.38 160 ASP A C 1
ATOM 1316 O O . ASP A 1 160 ? -22.647 10.408 13.388 1.00 83.38 160 ASP A O 1
ATOM 1320 N N . TRP A 1 161 ? -22.466 11.320 11.344 1.00 86.75 161 TRP A N 1
ATOM 1321 C CA . TRP A 1 161 ? -23.903 11.390 11.078 1.00 86.75 161 TRP A CA 1
ATOM 1322 C C . TRP A 1 161 ? -24.463 10.070 10.542 1.00 86.75 161 TRP A C 1
ATOM 1324 O O . TRP A 1 161 ? -25.679 9.885 10.499 1.00 86.75 161 TRP A O 1
ATOM 1334 N N . LEU A 1 162 ? -23.597 9.140 10.128 1.00 90.38 162 LEU A N 1
ATOM 1335 C CA . LEU A 1 162 ? -24.028 7.811 9.713 1.00 90.38 162 LEU A CA 1
ATOM 1336 C C . LEU A 1 162 ? -24.569 7.028 10.921 1.00 90.38 162 LEU A C 1
ATOM 1338 O O . LEU A 1 162 ? -23.987 7.119 12.003 1.00 90.38 162 LEU A O 1
ATOM 1342 N N . PRO A 1 163 ? -25.618 6.201 10.754 1.00 92.69 163 PRO A N 1
ATOM 1343 C CA . PRO A 1 163 ? -26.047 5.262 11.785 1.00 92.69 163 PRO A CA 1
ATOM 1344 C C . PRO A 1 163 ? -24.884 4.399 12.287 1.00 92.69 163 PRO A C 1
ATOM 1346 O O . PRO A 1 163 ? -23.997 4.025 11.513 1.00 92.69 163 PRO A O 1
ATOM 1349 N N . VAL A 1 164 ? -24.897 4.041 13.573 1.00 91.56 164 VAL A N 1
ATOM 1350 C CA . VAL A 1 164 ? -23.789 3.306 14.209 1.00 91.56 164 VAL A CA 1
ATOM 1351 C C . VAL A 1 164 ? -23.521 1.958 13.529 1.00 91.56 164 VAL A C 1
ATOM 1353 O O . VAL A 1 164 ? -22.377 1.524 13.438 1.00 91.56 164 VAL A O 1
ATOM 1356 N N . GLU A 1 165 ? -24.546 1.323 12.963 1.00 93.12 165 GLU A N 1
ATOM 1357 C CA . GLU A 1 165 ? -24.434 0.094 12.176 1.00 93.12 165 GLU A CA 1
ATOM 1358 C C . GLU A 1 165 ? -23.632 0.306 10.885 1.00 93.12 165 GLU A C 1
ATOM 1360 O O . GLU A 1 165 ? -22.847 -0.561 10.502 1.00 93.12 165 GLU A O 1
ATOM 1365 N N . MET A 1 166 ? -23.790 1.462 10.231 1.00 93.50 166 MET A N 1
ATOM 1366 C CA . MET A 1 166 ? -23.021 1.821 9.037 1.00 93.50 166 MET A CA 1
ATOM 1367 C C . MET A 1 166 ? -21.581 2.182 9.395 1.00 93.50 166 MET A C 1
ATOM 1369 O O . MET A 1 166 ? -20.658 1.739 8.715 1.00 93.50 166 MET A O 1
ATOM 1373 N N . GLN A 1 167 ? -21.374 2.924 10.488 1.00 93.88 167 GLN A N 1
ATOM 1374 C CA . GLN A 1 167 ? -20.032 3.197 11.009 1.00 93.88 167 GLN A CA 1
ATOM 1375 C C . GLN A 1 167 ? -19.304 1.885 11.329 1.00 93.88 167 GLN A C 1
ATOM 1377 O O . GLN A 1 167 ? -18.163 1.694 10.914 1.00 93.88 167 GLN A O 1
ATOM 1382 N N . ARG A 1 168 ? -19.988 0.944 11.995 1.00 95.00 168 ARG A N 1
ATOM 1383 C CA . ARG A 1 168 ? -19.481 -0.401 12.293 1.00 95.00 168 ARG A CA 1
ATOM 1384 C C . ARG A 1 168 ? -19.105 -1.162 11.031 1.00 95.00 168 ARG A C 1
ATOM 1386 O O . ARG A 1 168 ? -18.010 -1.712 10.979 1.00 95.00 168 ARG A O 1
ATOM 1393 N N . GLU A 1 169 ? -19.975 -1.187 10.023 1.00 94.88 169 GLU A N 1
ATOM 1394 C CA . GLU A 1 169 ? -19.674 -1.859 8.757 1.00 94.88 169 GLU A CA 1
ATOM 1395 C C . GLU A 1 169 ? -18.441 -1.251 8.082 1.00 94.88 169 GLU A C 1
ATOM 1397 O O . GLU A 1 169 ? -17.565 -1.984 7.638 1.00 94.88 169 GLU A O 1
ATOM 1402 N N . ILE A 1 170 ? -18.321 0.078 8.062 1.00 93.62 170 ILE A N 1
ATOM 1403 C CA . ILE A 1 170 ? -17.166 0.763 7.471 1.00 93.62 170 ILE A CA 1
ATOM 1404 C C . ILE A 1 170 ? -15.880 0.433 8.237 1.00 93.62 170 ILE A C 1
ATOM 1406 O O . ILE A 1 170 ? -14.886 0.054 7.619 1.00 93.62 170 ILE A O 1
ATOM 1410 N N . VAL A 1 171 ? -15.897 0.508 9.573 1.00 94.81 171 VAL A N 1
ATOM 1411 C CA . VAL A 1 171 ? -14.739 0.162 10.417 1.00 94.81 171 VAL A CA 1
ATOM 1412 C C . VAL A 1 171 ? -14.341 -1.303 10.234 1.00 94.81 171 VAL A C 1
ATOM 1414 O O . VAL A 1 171 ? -13.152 -1.603 10.155 1.00 94.81 171 VAL A O 1
ATOM 1417 N N . ARG A 1 172 ? -15.312 -2.211 10.099 1.00 94.25 172 ARG A N 1
ATOM 1418 C CA . ARG A 1 172 ? -15.080 -3.639 9.839 1.00 94.25 172 ARG A CA 1
ATOM 1419 C C . ARG A 1 172 ? -14.360 -3.896 8.512 1.00 94.25 172 ARG A C 1
ATOM 1421 O O . ARG A 1 172 ? -13.637 -4.881 8.398 1.00 94.25 172 ARG A O 1
ATOM 1428 N N . ARG A 1 173 ? -14.534 -3.031 7.507 1.00 92.38 173 ARG A N 1
ATOM 1429 C CA . ARG A 1 173 ? -13.832 -3.143 6.214 1.00 92.38 173 ARG A CA 1
ATOM 1430 C C . ARG A 1 173 ? -12.396 -2.626 6.243 1.00 92.38 173 ARG A C 1
ATOM 1432 O O . ARG A 1 173 ? -11.695 -2.805 5.248 1.00 92.38 173 ARG A O 1
ATOM 1439 N N . LEU A 1 174 ? -11.953 -1.994 7.330 1.00 92.38 174 LEU A N 1
ATOM 1440 C CA . LEU A 1 174 ? -10.558 -1.592 7.473 1.00 92.38 174 LEU A CA 1
ATOM 1441 C C . LEU A 1 174 ? -9.679 -2.828 7.651 1.00 92.38 174 LEU A C 1
ATOM 1443 O O . LEU A 1 174 ? -9.924 -3.679 8.501 1.00 92.38 174 LEU A O 1
ATOM 1447 N N . ASP A 1 175 ? -8.611 -2.892 6.869 1.00 90.38 175 ASP A N 1
ATOM 1448 C CA . ASP A 1 175 ? -7.662 -4.000 6.838 1.00 90.38 175 ASP A CA 1
ATOM 1449 C C . ASP A 1 175 ? -6.454 -3.766 7.755 1.00 90.38 175 ASP A C 1
ATOM 1451 O O . ASP A 1 175 ? -5.496 -4.524 7.729 1.00 90.38 175 ASP A O 1
ATOM 1455 N N . ASN A 1 176 ? -6.444 -2.718 8.578 1.00 91.00 176 ASN A N 1
ATOM 1456 C CA . ASN A 1 176 ? -5.304 -2.412 9.431 1.00 91.00 176 ASN A CA 1
ATOM 1457 C C . ASN A 1 176 ? -5.748 -1.947 10.815 1.00 91.00 176 ASN A C 1
ATOM 1459 O O . ASN A 1 176 ? -6.319 -0.875 10.995 1.00 91.00 176 ASN A O 1
ATOM 1463 N N . GLY A 1 177 ? -5.378 -2.731 11.831 1.00 93.62 177 GLY A N 1
ATOM 1464 C CA . GLY A 1 177 ? -5.698 -2.423 13.225 1.00 93.62 177 GLY A CA 1
ATOM 1465 C C . GLY A 1 177 ? -5.209 -1.057 13.727 1.00 93.62 177 GLY A C 1
ATOM 1466 O O . GLY A 1 177 ? -5.830 -0.499 14.623 1.00 93.62 177 GLY A O 1
ATOM 1467 N N . ASN A 1 178 ? -4.142 -0.476 13.161 1.00 93.56 178 ASN A N 1
ATOM 1468 C CA . ASN A 1 178 ? -3.745 0.892 13.532 1.00 93.56 178 ASN A CA 1
ATOM 1469 C C . ASN A 1 178 ? -4.768 1.929 13.058 1.00 93.56 178 ASN A C 1
ATOM 1471 O O . ASN A 1 178 ? -5.038 2.887 13.775 1.00 93.56 178 ASN A O 1
ATOM 1475 N N . ASP A 1 179 ? -5.361 1.720 11.885 1.00 93.06 179 ASP A N 1
ATOM 1476 C CA . ASP A 1 179 ? -6.355 2.635 11.332 1.00 93.06 179 ASP A CA 1
ATOM 1477 C C . ASP A 1 179 ? -7.660 2.540 12.131 1.00 93.06 179 ASP A C 1
ATOM 1479 O O . ASP A 1 179 ? -8.240 3.566 12.473 1.00 93.06 179 ASP A O 1
ATOM 1483 N N . ILE A 1 180 ? -8.036 1.336 12.578 1.00 95.88 180 ILE A N 1
ATOM 1484 C CA . ILE A 1 180 ? -9.148 1.125 13.521 1.00 95.88 180 ILE A CA 1
ATOM 1485 C C . ILE A 1 180 ? -8.909 1.876 14.841 1.00 95.88 180 ILE A C 1
ATOM 1487 O O . ILE A 1 180 ? -9.810 2.546 15.341 1.00 95.88 180 ILE A O 1
ATOM 1491 N N . ILE A 1 181 ? -7.693 1.812 15.402 1.00 95.62 181 ILE A N 1
ATOM 1492 C CA . ILE A 1 181 ? -7.350 2.569 16.619 1.00 95.62 181 ILE A CA 1
ATOM 1493 C C . ILE A 1 181 ? -7.485 4.072 16.373 1.00 95.62 181 ILE A C 1
ATOM 1495 O O . ILE A 1 181 ? -8.087 4.759 17.192 1.00 95.62 181 ILE A O 1
ATOM 1499 N N . ASN A 1 182 ? -6.953 4.571 15.256 1.00 94.19 182 ASN A N 1
ATOM 1500 C CA . ASN A 1 182 ? -6.988 5.993 14.922 1.00 94.19 182 ASN A CA 1
ATOM 1501 C C . ASN A 1 182 ? -8.425 6.506 14.749 1.00 94.19 182 ASN A C 1
ATOM 1503 O O . ASN A 1 182 ? -8.736 7.592 15.228 1.00 94.19 182 ASN A O 1
ATOM 1507 N N . VAL A 1 183 ? -9.316 5.711 14.145 1.00 93.00 183 VAL A N 1
ATOM 1508 C CA . VAL A 1 183 ? -10.753 6.028 14.059 1.00 93.00 183 VAL A CA 1
ATOM 1509 C C . VAL A 1 183 ? -11.373 6.161 15.453 1.00 93.00 183 VAL A C 1
ATOM 1511 O O . VAL A 1 183 ? -12.138 7.089 15.706 1.00 93.00 183 VAL A O 1
ATOM 1514 N N . GLY A 1 184 ? -10.998 5.288 16.390 1.00 92.69 184 GLY A N 1
ATOM 1515 C CA . GLY A 1 184 ? -11.497 5.325 17.765 1.00 92.69 184 GLY A CA 1
ATOM 1516 C C . GLY A 1 184 ? -11.042 6.544 18.575 1.00 92.69 184 GLY A C 1
ATOM 1517 O O . GLY A 1 184 ? -11.633 6.830 19.610 1.00 92.69 184 GLY A O 1
ATOM 1518 N N . VAL A 1 185 ? -10.013 7.270 18.126 1.00 93.44 185 VAL A N 1
ATOM 1519 C CA . VAL A 1 185 ? -9.530 8.499 18.783 1.00 93.44 185 VAL A CA 1
ATOM 1520 C C . VAL A 1 185 ? -10.368 9.725 18.392 1.00 93.44 185 VAL A C 1
ATOM 1522 O O . VAL A 1 185 ? -10.327 10.731 19.094 1.00 93.44 185 VAL A O 1
ATOM 1525 N N . LEU A 1 186 ? -11.153 9.652 17.312 1.00 89.44 186 LEU A N 1
ATOM 1526 C CA . LEU A 1 186 ? -11.885 10.804 16.774 1.00 89.44 186 LEU A CA 1
ATOM 1527 C C . LEU A 1 186 ? -13.041 11.255 17.679 1.00 89.44 186 LEU A C 1
ATOM 1529 O O . LEU A 1 186 ? -13.202 12.450 17.912 1.00 89.44 186 LEU A O 1
ATOM 1533 N N . ASN A 1 187 ? -13.837 10.315 18.203 1.00 88.44 187 ASN A N 1
ATOM 1534 C CA . ASN A 1 187 ? -14.927 10.603 19.139 1.00 88.44 187 ASN A CA 1
ATOM 1535 C C . ASN A 1 187 ? -15.354 9.363 19.949 1.00 88.44 187 ASN A C 1
ATOM 1537 O O . ASN A 1 187 ? -14.930 8.234 19.694 1.00 88.44 187 ASN A O 1
ATOM 1541 N N . SER A 1 188 ? -16.237 9.575 20.930 1.00 90.88 188 SER A N 1
ATOM 1542 C CA . SER A 1 188 ? -16.706 8.536 21.855 1.00 90.88 188 SER A CA 1
ATOM 1543 C C . SER A 1 188 ? -17.568 7.449 21.202 1.00 90.88 188 SER A C 1
ATOM 1545 O O . SER A 1 188 ? -17.510 6.299 21.639 1.00 90.88 188 SER A O 1
ATOM 1547 N N . ASN A 1 189 ? -18.343 7.764 20.160 1.00 89.62 189 ASN A N 1
ATOM 1548 C CA . ASN A 1 189 ? -19.165 6.777 19.453 1.00 89.62 189 ASN A CA 1
ATOM 1549 C C . ASN A 1 189 ? -18.285 5.804 18.663 1.00 89.62 189 ASN A C 1
ATOM 1551 O O . ASN A 1 189 ? -18.406 4.588 18.821 1.00 89.62 189 ASN A O 1
ATOM 1555 N N . LEU A 1 190 ? -17.324 6.327 17.905 1.00 92.12 190 LEU A N 1
ATOM 1556 C CA . LEU A 1 190 ? -16.350 5.531 17.161 1.00 92.12 190 LEU A CA 1
ATOM 1557 C C . LEU A 1 190 ? -15.422 4.750 18.088 1.00 92.12 190 LEU A C 1
ATOM 1559 O O . LEU A 1 190 ? -15.079 3.604 17.796 1.00 92.12 190 LEU A O 1
ATOM 1563 N N . TYR A 1 191 ? -15.074 5.300 19.251 1.00 93.69 191 TYR A N 1
ATOM 1564 C CA . TYR A 1 191 ? -14.357 4.550 20.281 1.00 93.69 191 TYR A CA 1
ATOM 1565 C C . TYR A 1 191 ? -15.131 3.308 20.748 1.00 93.69 191 TYR A C 1
ATOM 1567 O O . TYR A 1 191 ? -14.541 2.247 20.950 1.00 93.69 191 TYR A O 1
ATOM 1575 N N . ARG A 1 192 ? -16.461 3.408 20.897 1.00 92.88 192 ARG A N 1
ATOM 1576 C CA . ARG A 1 192 ? -17.306 2.258 21.264 1.00 92.88 192 ARG A CA 1
ATOM 1577 C C . ARG A 1 192 ? -17.349 1.220 20.148 1.00 92.88 192 ARG A C 1
ATOM 1579 O O . ARG A 1 192 ? -17.156 0.044 20.435 1.00 92.88 192 ARG A O 1
ATOM 1586 N N . VAL A 1 193 ? -17.538 1.658 18.902 1.00 93.94 193 VAL A N 1
ATOM 1587 C CA . VAL A 1 193 ? -17.556 0.775 17.723 1.00 93.94 193 VAL A CA 1
ATOM 1588 C C . VAL A 1 193 ? -16.222 0.045 17.572 1.00 93.94 193 VAL A C 1
ATOM 1590 O O . VAL A 1 193 ? -16.188 -1.174 17.496 1.00 93.94 193 VAL A O 1
ATOM 1593 N N . THR A 1 194 ? -15.100 0.763 17.608 1.00 94.75 194 THR A N 1
ATOM 1594 C CA . THR A 1 194 ? -13.751 0.192 17.413 1.00 94.75 194 THR A CA 1
ATOM 1595 C C . THR A 1 194 ? -13.314 -0.760 18.530 1.00 94.75 194 THR A C 1
ATOM 1597 O O . THR A 1 194 ? -12.345 -1.501 18.359 1.00 94.75 194 THR A O 1
ATOM 1600 N N . LYS A 1 195 ? -14.019 -0.778 19.668 1.00 92.94 195 LYS A N 1
ATOM 1601 C CA . LYS A 1 195 ? -13.824 -1.741 20.760 1.00 92.94 195 LYS A CA 1
ATOM 1602 C C . LYS A 1 195 ? -14.621 -3.032 20.612 1.00 92.94 195 LYS A C 1
ATOM 1604 O O . LYS A 1 195 ? -14.412 -3.951 21.401 1.00 92.94 195 LYS A O 1
ATOM 1609 N N . GLU A 1 196 ? -15.527 -3.120 19.646 1.00 93.06 196 GLU A N 1
ATOM 1610 C CA . GLU A 1 196 ? -16.330 -4.321 19.456 1.00 93.06 196 GLU A CA 1
ATOM 1611 C C . GLU A 1 196 ? -15.448 -5.529 19.115 1.00 93.06 196 GLU A C 1
ATOM 1613 O O . GLU A 1 196 ? -14.628 -5.507 18.196 1.00 93.06 196 GLU A O 1
ATOM 1618 N N . ILE A 1 197 ? -15.646 -6.614 19.863 1.00 91.06 197 ILE A N 1
ATOM 1619 C CA . ILE A 1 197 ? -14.834 -7.834 19.781 1.00 91.06 197 ILE A CA 1
ATOM 1620 C C . ILE A 1 197 ? -14.876 -8.453 18.380 1.00 91.06 197 ILE A C 1
ATOM 1622 O O . ILE A 1 197 ? -13.858 -8.941 17.886 1.00 91.06 197 ILE A O 1
ATOM 1626 N N . LEU A 1 198 ? -16.039 -8.400 17.723 1.00 90.50 198 LEU A N 1
ATOM 1627 C CA . LEU A 1 198 ? -16.235 -8.962 16.387 1.00 90.50 198 LEU A CA 1
ATOM 1628 C C . LEU A 1 198 ? -15.318 -8.315 15.344 1.00 90.50 198 LEU A C 1
ATOM 1630 O O . LEU A 1 198 ? -14.755 -9.038 14.530 1.00 90.50 198 LEU A O 1
ATOM 1634 N N . ILE A 1 199 ? -15.082 -6.999 15.425 1.00 94.50 199 ILE A N 1
ATOM 1635 C CA . ILE A 1 199 ? -14.199 -6.282 14.492 1.00 94.50 199 ILE A CA 1
ATOM 1636 C C . ILE A 1 199 ? -12.785 -6.867 14.547 1.00 94.50 199 ILE A C 1
ATOM 1638 O O . ILE A 1 199 ? -12.190 -7.190 13.521 1.00 94.50 199 ILE A O 1
ATOM 1642 N N . TRP A 1 200 ? -12.250 -7.068 15.752 1.00 94.50 200 TRP A N 1
ATOM 1643 C CA . TRP A 1 200 ? -10.900 -7.604 15.930 1.00 94.50 200 TRP A CA 1
ATOM 1644 C C . TRP A 1 200 ? -10.806 -9.106 15.631 1.00 94.50 200 TRP A C 1
ATOM 1646 O O . TRP A 1 200 ? -9.786 -9.554 15.101 1.00 94.50 200 TRP A O 1
ATOM 1656 N N . ARG A 1 201 ? -11.858 -9.884 15.924 1.00 91.31 201 ARG A N 1
ATOM 1657 C CA . ARG A 1 201 ? -11.953 -11.308 15.552 1.00 91.31 201 ARG A CA 1
ATOM 1658 C C . ARG A 1 201 ? -11.927 -11.495 14.038 1.00 91.31 201 ARG A C 1
ATOM 1660 O O . ARG A 1 201 ? -11.119 -12.272 13.531 1.00 91.31 201 ARG A O 1
ATOM 1667 N N . GLU A 1 202 ? -12.775 -10.764 13.322 1.00 91.94 202 GLU A N 1
ATOM 1668 C CA . GLU A 1 202 ? -12.848 -10.810 11.861 1.00 91.94 202 GLU A CA 1
ATOM 1669 C C . GLU A 1 202 ? -11.541 -10.330 11.233 1.00 91.94 202 GLU A C 1
ATOM 1671 O O . GLU A 1 202 ? -11.033 -10.982 10.323 1.00 91.94 202 GLU A O 1
ATOM 1676 N N . LEU A 1 203 ? -10.925 -9.277 11.781 1.00 93.81 203 LEU A N 1
ATOM 1677 C CA . LEU A 1 203 ? -9.613 -8.812 11.337 1.00 93.81 203 LEU A CA 1
ATOM 1678 C C . LEU A 1 203 ? -8.527 -9.887 11.521 1.00 93.81 203 LEU A C 1
ATOM 1680 O O . LEU A 1 203 ? -7.699 -10.099 10.632 1.00 93.81 203 LEU A O 1
ATOM 1684 N N . CYS A 1 204 ? -8.532 -10.615 12.645 1.00 93.00 204 CYS A N 1
ATOM 1685 C CA . CYS A 1 204 ? -7.619 -11.742 12.846 1.00 93.00 204 CYS A CA 1
ATOM 1686 C C . CYS A 1 204 ? -7.838 -12.841 11.797 1.00 93.00 204 CYS A C 1
ATOM 1688 O O . CYS A 1 204 ? -6.877 -13.305 11.183 1.00 93.00 204 CYS A O 1
ATOM 1690 N N . LEU A 1 205 ? -9.088 -13.248 11.567 1.00 91.44 205 LEU A N 1
ATOM 1691 C CA . LEU A 1 205 ? -9.419 -14.271 10.572 1.00 91.44 205 LEU A CA 1
ATOM 1692 C C . LEU A 1 205 ? -9.047 -13.828 9.152 1.00 91.44 205 LEU A C 1
ATOM 1694 O O . LEU A 1 205 ? -8.496 -14.617 8.388 1.00 91.44 205 LEU A O 1
ATOM 1698 N N . PHE A 1 206 ? -9.271 -12.562 8.812 1.00 92.44 206 PHE A N 1
ATOM 1699 C CA . PHE A 1 206 ? -8.958 -12.008 7.499 1.00 92.44 206 PHE A CA 1
ATOM 1700 C C . PHE A 1 206 ? -7.458 -12.087 7.157 1.00 92.44 206 PHE A C 1
ATOM 1702 O O . PHE A 1 206 ? -7.094 -12.507 6.049 1.00 92.44 206 PHE A O 1
ATOM 1709 N N . HIS A 1 207 ? -6.578 -11.719 8.097 1.00 91.56 207 HIS A N 1
ATOM 1710 C CA . HIS A 1 207 ? -5.130 -11.742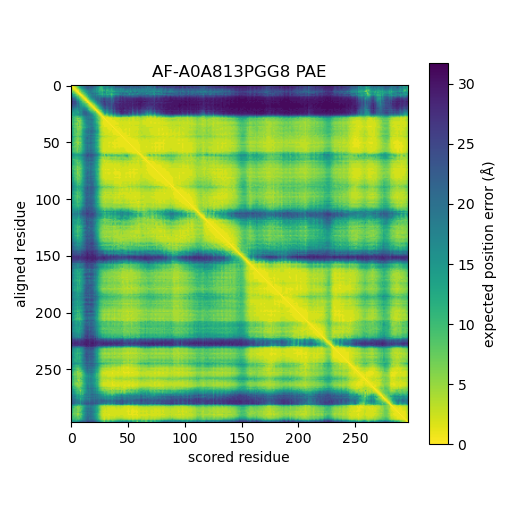 7.858 1.00 91.56 207 HIS A CA 1
ATOM 1711 C C . HIS A 1 207 ? -4.489 -13.107 8.086 1.00 91.56 207 HIS A C 1
ATOM 1713 O O . HIS A 1 207 ? -3.587 -13.479 7.338 1.00 91.56 207 HIS A O 1
ATOM 1719 N N . PHE A 1 208 ? -4.915 -13.834 9.119 1.00 92.31 208 PHE A N 1
ATOM 1720 C CA . PHE A 1 208 ? -4.206 -15.021 9.609 1.00 92.31 208 PHE A CA 1
ATOM 1721 C C . PHE A 1 208 ? -4.951 -16.328 9.340 1.00 92.31 208 PHE A C 1
ATOM 1723 O O . PHE A 1 208 ? -4.366 -17.395 9.479 1.00 92.31 208 PHE A O 1
ATOM 1730 N N . GLY A 1 209 ? -6.218 -16.263 8.927 1.00 88.88 209 GLY A N 1
ATOM 1731 C CA . GLY A 1 209 ? -7.040 -17.437 8.632 1.00 88.88 209 GLY A CA 1
ATOM 1732 C C . GLY A 1 209 ? -6.755 -18.095 7.281 1.00 88.88 209 GLY A C 1
ATOM 1733 O O . GLY A 1 209 ? -7.447 -19.038 6.925 1.00 88.88 209 GLY A O 1
ATOM 1734 N N . VAL A 1 210 ? -5.772 -17.611 6.515 1.00 85.75 210 VAL A N 1
ATOM 1735 C CA . VAL A 1 210 ? -5.355 -18.252 5.254 1.00 85.75 210 VAL A CA 1
ATOM 1736 C C . VAL A 1 210 ? -4.581 -19.548 5.521 1.00 85.75 210 VAL A C 1
ATOM 1738 O O . VAL A 1 210 ? -4.716 -20.506 4.766 1.00 85.75 210 VAL A O 1
ATOM 1741 N N . ASP A 1 211 ? -3.784 -19.589 6.592 1.00 85.81 211 ASP A N 1
ATOM 1742 C CA . ASP A 1 211 ? -3.110 -20.807 7.046 1.00 85.81 211 ASP A CA 1
ATOM 1743 C C . ASP A 1 211 ? -4.085 -21.625 7.897 1.00 85.81 211 ASP A C 1
ATOM 1745 O O . ASP A 1 211 ? -4.535 -21.167 8.949 1.00 85.81 211 ASP A O 1
ATOM 1749 N N . GLU A 1 212 ? -4.401 -22.839 7.447 1.00 87.56 212 GLU A N 1
ATOM 1750 C CA . GLU A 1 212 ? -5.374 -23.718 8.096 1.00 87.56 212 GLU A CA 1
ATOM 1751 C C . GLU A 1 212 ? -5.008 -24.029 9.557 1.00 87.56 212 GLU A C 1
ATOM 1753 O O . GLU A 1 212 ? -5.881 -24.032 10.424 1.00 87.56 212 GLU A O 1
ATOM 1758 N N . ASN A 1 213 ? -3.717 -24.178 9.873 1.00 86.38 213 ASN A N 1
ATOM 1759 C CA . ASN A 1 213 ? -3.265 -24.449 11.240 1.00 86.38 213 ASN A CA 1
ATOM 1760 C C . ASN A 1 213 ? -3.477 -23.235 12.151 1.00 86.38 213 ASN A C 1
ATOM 1762 O O . ASN A 1 213 ? -3.818 -23.364 13.332 1.00 86.38 213 ASN A O 1
ATOM 1766 N N . VAL A 1 214 ? -3.234 -22.031 11.623 1.00 86.25 214 VAL A N 1
ATOM 1767 C CA . VAL A 1 214 ? -3.448 -20.782 12.363 1.00 86.25 214 VAL A CA 1
ATOM 1768 C C . VAL A 1 214 ? -4.943 -20.513 12.507 1.00 86.25 214 VAL A C 1
ATOM 1770 O O . VAL A 1 214 ? -5.387 -20.146 13.597 1.00 86.25 214 VAL A O 1
ATOM 1773 N N . ARG A 1 215 ? -5.726 -20.776 11.456 1.00 89.25 215 ARG A N 1
ATOM 1774 C CA . ARG A 1 215 ? -7.187 -20.694 11.464 1.00 89.25 215 ARG A CA 1
ATOM 1775 C C . ARG A 1 215 ? -7.783 -21.593 12.538 1.00 89.25 215 ARG A C 1
ATOM 1777 O O . ARG A 1 215 ? -8.544 -21.099 13.361 1.00 89.25 215 ARG A O 1
ATOM 1784 N N . GLU A 1 216 ? -7.400 -22.867 12.596 1.00 87.56 216 GLU A N 1
ATOM 1785 C CA . GLU A 1 216 ? -7.910 -23.807 13.600 1.00 87.56 216 GLU A CA 1
ATOM 1786 C C . GLU A 1 216 ? -7.603 -23.330 15.030 1.00 87.56 216 GLU A C 1
ATOM 1788 O O . GLU A 1 216 ? -8.467 -23.367 15.907 1.00 87.56 216 GLU A O 1
ATOM 1793 N N . ARG A 1 217 ? -6.395 -22.801 15.269 1.00 85.81 217 ARG A N 1
ATOM 1794 C CA . ARG A 1 217 ? -6.021 -22.216 16.569 1.00 85.81 217 ARG A CA 1
ATOM 1795 C C . ARG A 1 217 ? -6.868 -20.997 16.927 1.00 85.81 217 ARG A C 1
ATOM 1797 O O . ARG A 1 217 ? -7.298 -20.884 18.071 1.00 85.81 217 ARG A O 1
ATOM 1804 N N . ILE A 1 218 ? -7.117 -20.099 15.972 1.00 85.31 218 ILE A N 1
ATOM 1805 C CA . ILE A 1 218 ? -7.991 -18.935 16.177 1.00 85.31 218 ILE A CA 1
ATOM 1806 C C . ILE A 1 218 ? -9.423 -19.395 16.475 1.00 85.31 218 ILE A C 1
ATOM 1808 O O . ILE A 1 218 ? -10.030 -18.895 17.414 1.00 85.31 218 ILE A O 1
ATOM 1812 N N . MET A 1 219 ? -9.943 -20.383 15.744 1.00 84.81 219 MET A N 1
ATOM 1813 C CA . MET A 1 219 ? -11.293 -20.914 15.961 1.00 84.81 219 MET A CA 1
ATOM 1814 C C . MET A 1 219 ? -11.440 -21.567 17.341 1.00 84.81 219 MET A C 1
ATOM 1816 O O . MET A 1 219 ? -12.436 -21.322 18.016 1.00 84.81 219 MET A O 1
ATOM 1820 N N . LYS A 1 220 ? -10.430 -22.310 17.813 1.00 84.56 220 LYS A N 1
ATOM 1821 C CA . LYS A 1 220 ? -10.403 -22.841 19.189 1.00 84.56 220 LYS A CA 1
ATOM 1822 C C . LYS A 1 220 ? -10.412 -21.723 20.235 1.00 84.56 220 LYS A C 1
ATOM 1824 O O . LYS A 1 220 ? -11.123 -21.826 21.229 1.00 84.56 220 LYS A O 1
ATOM 1829 N N . LEU A 1 221 ? -9.663 -20.639 20.007 1.00 82.75 221 LEU A N 1
ATOM 1830 C CA . LEU A 1 221 ? -9.690 -19.463 20.885 1.00 82.75 221 LEU A CA 1
ATOM 1831 C C . LEU A 1 221 ? -11.053 -18.763 20.881 1.00 82.75 221 LEU A C 1
ATOM 1833 O O . LEU A 1 221 ? -11.446 -18.238 21.914 1.00 82.75 221 LEU A O 1
ATOM 1837 N N . ILE A 1 222 ? -11.767 -18.737 19.755 1.00 81.81 222 ILE A N 1
ATOM 1838 C CA . ILE A 1 222 ? -13.131 -18.193 19.689 1.00 81.81 222 ILE A CA 1
ATOM 1839 C C . ILE A 1 222 ? -14.072 -19.063 20.531 1.00 81.81 222 ILE A C 1
ATOM 1841 O O . ILE A 1 222 ? -14.690 -18.551 21.457 1.00 81.81 222 ILE A O 1
ATOM 1845 N N . GLN A 1 223 ? -14.081 -20.376 20.285 1.00 77.44 223 GLN A N 1
ATOM 1846 C CA . GLN A 1 223 ? -14.969 -21.332 20.959 1.00 77.44 223 GLN A CA 1
ATOM 1847 C C . GLN A 1 223 ? -14.785 -21.363 22.482 1.00 77.44 223 GLN A C 1
ATOM 1849 O O . GLN A 1 223 ? -15.766 -21.437 23.208 1.00 77.44 223 GLN A O 1
ATOM 1854 N N . HIS A 1 224 ? -13.546 -21.284 22.977 1.00 70.19 224 HIS A N 1
ATOM 1855 C CA . HIS A 1 224 ? -13.276 -21.303 24.419 1.00 70.19 224 HIS A CA 1
ATOM 1856 C C . HIS A 1 224 ? -13.575 -19.980 25.137 1.00 70.19 224 HIS A C 1
ATOM 1858 O O . HIS A 1 224 ? -13.731 -19.986 26.352 1.00 70.19 224 HIS A O 1
ATOM 1864 N N . ASN A 1 225 ? -13.605 -18.849 24.425 1.00 65.12 225 ASN A N 1
ATOM 1865 C CA . ASN A 1 225 ? -13.741 -17.521 25.039 1.00 65.12 225 ASN A CA 1
ATOM 1866 C C . ASN A 1 225 ? -15.128 -16.889 24.845 1.00 65.12 225 ASN A C 1
ATOM 1868 O O . ASN A 1 225 ? -15.333 -15.762 25.302 1.00 65.12 225 ASN A O 1
ATOM 1872 N N . ASP A 1 226 ? -16.057 -17.570 24.170 1.00 57.88 226 ASP A N 1
ATOM 1873 C CA . ASP A 1 226 ? -17.438 -17.097 24.012 1.00 57.88 226 ASP A CA 1
ATOM 1874 C C . ASP A 1 226 ? -18.218 -17.094 25.340 1.00 57.88 226 ASP A C 1
ATOM 1876 O O . ASP A 1 226 ? -19.134 -16.289 25.491 1.00 57.88 226 ASP A O 1
ATOM 1880 N N . ASP A 1 227 ? -17.783 -17.880 26.332 1.00 56.50 227 ASP A N 1
ATOM 1881 C CA . ASP A 1 227 ? -18.449 -17.978 27.639 1.00 56.50 227 ASP A CA 1
ATOM 1882 C C . ASP A 1 227 ? -17.975 -16.935 28.677 1.00 56.50 227 ASP A C 1
ATOM 1884 O O . ASP A 1 227 ? -18.725 -16.606 29.595 1.00 56.50 227 ASP A O 1
ATOM 1888 N N . GLU A 1 228 ? -16.768 -16.360 28.544 1.00 53.84 228 GLU A N 1
ATOM 1889 C CA . GLU A 1 228 ? -16.186 -15.462 29.571 1.00 53.84 228 GLU A CA 1
ATOM 1890 C C . GLU A 1 228 ? -15.778 -14.063 29.078 1.00 53.84 228 GLU A C 1
ATOM 1892 O O . GLU A 1 228 ? -15.367 -13.227 29.882 1.00 53.84 228 GLU A O 1
ATOM 1897 N N . ASN A 1 229 ? -15.887 -13.759 27.779 1.00 58.12 229 ASN A N 1
ATOM 1898 C CA . ASN A 1 229 ? -15.573 -12.434 27.215 1.00 58.12 229 ASN A CA 1
ATOM 1899 C C . ASN A 1 229 ? -14.172 -11.878 27.594 1.00 58.12 229 ASN A C 1
ATOM 1901 O O . ASN A 1 229 ? -13.924 -10.675 27.519 1.00 58.12 229 ASN A O 1
ATOM 1905 N N . ASN A 1 230 ? -13.244 -12.752 28.001 1.00 65.88 230 ASN A N 1
ATOM 1906 C CA . ASN A 1 230 ? -11.982 -12.391 28.661 1.00 65.88 230 ASN A CA 1
ATOM 1907 C C . ASN A 1 230 ? -10.783 -12.309 27.692 1.00 65.88 230 ASN A C 1
ATOM 1909 O O . ASN A 1 230 ? -9.633 -12.132 28.092 1.00 65.88 230 ASN A O 1
ATOM 1913 N N . CYS A 1 231 ? -11.026 -12.472 26.391 1.00 76.06 231 CYS A N 1
ATOM 1914 C CA . CYS A 1 231 ? -9.978 -12.434 25.379 1.00 76.06 231 CYS A CA 1
ATOM 1915 C C . CYS A 1 231 ? -9.925 -11.057 24.712 1.00 76.06 231 CYS A C 1
ATOM 1917 O O . CYS A 1 231 ? -10.822 -10.697 23.947 1.00 76.06 231 CYS A O 1
ATOM 1919 N N . ASP A 1 232 ? -8.852 -10.303 24.962 1.00 87.56 232 ASP A N 1
ATOM 1920 C CA . ASP A 1 232 ? -8.586 -9.061 24.238 1.00 87.56 232 ASP A CA 1
ATOM 1921 C C . ASP A 1 232 ? -8.108 -9.368 22.806 1.00 87.56 232 ASP A C 1
ATOM 1923 O O . ASP A 1 232 ? -6.923 -9.585 22.528 1.00 87.56 232 ASP A O 1
ATOM 1927 N N . TRP A 1 233 ? -9.058 -9.395 21.872 1.00 91.75 233 TRP A N 1
ATOM 1928 C CA . TRP A 1 233 ? -8.802 -9.678 20.461 1.00 91.75 233 TRP A CA 1
ATOM 1929 C C . TRP A 1 233 ? -7.934 -8.623 19.770 1.00 91.75 233 TRP A C 1
ATOM 1931 O O . TRP A 1 233 ? -7.259 -8.945 18.788 1.00 91.75 233 TRP A O 1
ATOM 1941 N N . LYS A 1 234 ? -7.878 -7.394 20.297 1.00 93.75 234 LYS A N 1
ATOM 1942 C CA . LYS A 1 234 ? -6.940 -6.373 19.820 1.00 93.75 234 LYS A CA 1
ATOM 1943 C C . LYS A 1 234 ? -5.508 -6.794 20.133 1.00 93.75 234 LYS A C 1
ATOM 1945 O O . LYS A 1 234 ? -4.647 -6.781 19.249 1.00 93.75 234 LYS A O 1
ATOM 1950 N N . ASP A 1 235 ? -5.254 -7.244 21.355 1.00 92.50 235 ASP A N 1
ATOM 1951 C CA . ASP A 1 235 ? -3.945 -7.763 21.752 1.00 92.50 235 ASP A CA 1
ATOM 1952 C C . ASP A 1 235 ? -3.565 -9.032 20.985 1.00 92.50 235 ASP A C 1
ATOM 1954 O O . ASP A 1 235 ? -2.413 -9.184 20.557 1.00 92.50 235 ASP A O 1
ATOM 1958 N N . VAL A 1 236 ? -4.525 -9.940 20.773 1.00 92.06 236 VAL A N 1
ATOM 1959 C CA . VAL A 1 236 ? -4.332 -11.132 19.933 1.00 92.06 236 VAL A CA 1
ATOM 1960 C C . VAL A 1 236 ? -3.915 -10.723 18.522 1.00 92.06 236 VAL A C 1
ATOM 1962 O O . VAL A 1 236 ? -2.898 -11.220 18.033 1.00 92.06 236 VAL A O 1
ATOM 1965 N N . TYR A 1 237 ? -4.611 -9.767 17.899 1.00 94.38 237 TYR A N 1
ATOM 1966 C CA . TYR A 1 237 ? -4.272 -9.263 16.568 1.00 94.38 237 TYR A CA 1
ATOM 1967 C C . TYR A 1 237 ? -2.820 -8.770 16.488 1.00 94.38 237 TYR A C 1
ATOM 1969 O O . TYR A 1 237 ? -2.067 -9.208 15.617 1.00 94.38 237 TYR A O 1
ATOM 1977 N N . PHE A 1 238 ? -2.370 -7.914 17.414 1.00 95.06 238 PHE A N 1
ATOM 1978 C CA . PHE A 1 238 ? -0.992 -7.400 17.382 1.00 95.06 238 PHE A CA 1
ATOM 1979 C C . PHE A 1 238 ? 0.066 -8.460 17.723 1.00 95.06 238 PHE A C 1
ATOM 1981 O O . PHE A 1 238 ? 1.209 -8.365 17.261 1.00 95.06 238 PHE A O 1
ATOM 1988 N N . LYS A 1 239 ? -0.274 -9.490 18.508 1.00 93.12 239 LYS A N 1
ATOM 1989 C CA . LYS A 1 239 ? 0.597 -10.660 18.726 1.00 93.12 239 LYS A CA 1
ATOM 1990 C C . LYS A 1 239 ? 0.726 -11.498 17.451 1.00 93.12 239 LYS A C 1
ATOM 1992 O O . LYS A 1 239 ? 1.845 -11.846 17.072 1.00 93.12 239 LYS A O 1
ATOM 1997 N N . LEU A 1 240 ? -0.382 -11.769 16.762 1.00 92.25 240 LEU A N 1
ATOM 1998 C CA . LEU A 1 240 ? -0.396 -12.510 15.497 1.00 92.25 240 LEU A CA 1
ATOM 1999 C C . LEU A 1 240 ? 0.323 -11.738 14.385 1.00 92.25 240 LEU A C 1
ATOM 2001 O O . LEU A 1 240 ? 1.180 -12.313 13.718 1.00 92.25 240 LEU A O 1
ATOM 2005 N N . LYS A 1 241 ? 0.082 -10.427 14.263 1.00 92.94 241 LYS A N 1
ATOM 2006 C CA . LYS A 1 241 ? 0.750 -9.547 13.288 1.00 92.94 241 LYS A CA 1
ATOM 2007 C C . LYS A 1 241 ? 2.270 -9.570 13.438 1.00 92.94 241 LYS A C 1
ATOM 2009 O O . LYS A 1 241 ? 2.985 -9.593 12.442 1.00 92.94 241 LYS A O 1
ATOM 2014 N N . ARG A 1 242 ? 2.777 -9.592 14.676 1.00 92.69 242 ARG A N 1
ATOM 2015 C CA . ARG A 1 242 ? 4.221 -9.705 14.946 1.00 92.69 242 ARG A CA 1
ATOM 2016 C C . ARG A 1 242 ? 4.797 -11.069 14.568 1.00 92.69 242 ARG A C 1
ATOM 2018 O O . ARG A 1 242 ? 5.950 -11.131 14.165 1.00 92.69 242 ARG A O 1
ATOM 2025 N N . ARG A 1 243 ? 4.023 -12.148 14.721 1.00 89.62 243 ARG A N 1
ATOM 2026 C CA . ARG A 1 243 ? 4.491 -13.522 14.486 1.00 89.62 243 ARG A CA 1
ATOM 2027 C C . ARG A 1 243 ? 4.405 -13.947 13.021 1.00 89.62 243 ARG A C 1
ATOM 2029 O O . ARG A 1 243 ? 5.337 -14.565 12.527 1.00 89.62 243 ARG A O 1
ATOM 2036 N N . TYR A 1 244 ? 3.291 -13.652 12.360 1.00 88.31 244 TYR A N 1
ATOM 2037 C CA . TYR A 1 244 ? 2.977 -14.152 11.017 1.00 88.31 244 TYR A CA 1
ATOM 2038 C C . TYR A 1 244 ? 3.065 -13.068 9.935 1.00 88.31 244 TYR A C 1
ATOM 2040 O O . TYR A 1 244 ? 2.884 -13.354 8.756 1.00 88.31 244 TYR A O 1
ATOM 2048 N N . GLY A 1 245 ? 3.355 -11.822 10.317 1.00 86.69 245 GLY A N 1
ATOM 2049 C CA . GLY A 1 245 ? 3.378 -10.692 9.398 1.00 86.69 245 GLY A CA 1
ATOM 2050 C C . GLY A 1 245 ? 1.979 -10.164 9.097 1.00 86.69 245 GLY A C 1
ATOM 2051 O O . GLY A 1 245 ? 1.028 -10.401 9.833 1.00 86.69 245 GLY A O 1
ATOM 2052 N N . HIS A 1 246 ? 1.850 -9.384 8.032 1.00 83.44 246 HIS A N 1
ATOM 2053 C CA . HIS A 1 246 ? 0.589 -8.771 7.637 1.00 83.44 246 HIS A CA 1
ATOM 2054 C C . HIS A 1 246 ? 0.240 -9.205 6.218 1.00 83.44 246 HIS A C 1
ATOM 2056 O O . HIS A 1 246 ? 1.089 -9.140 5.330 1.00 83.44 246 HIS A O 1
ATOM 2062 N N . ARG A 1 247 ? -0.999 -9.655 6.010 1.00 87.06 247 ARG A N 1
ATOM 2063 C CA . ARG A 1 247 ? -1.467 -10.064 4.685 1.00 87.06 247 ARG A CA 1
ATOM 2064 C C . ARG A 1 247 ? -1.653 -8.831 3.804 1.00 87.06 247 ARG A C 1
ATOM 2066 O O . ARG A 1 247 ? -2.469 -7.976 4.121 1.00 87.06 247 ARG A O 1
ATOM 2073 N N . GLU A 1 248 ? -0.918 -8.772 2.701 1.00 86.56 248 GLU A N 1
ATOM 2074 C CA . GLU A 1 248 ? -1.046 -7.723 1.689 1.00 86.56 248 GLU A CA 1
ATOM 2075 C C . GLU A 1 248 ? -2.182 -8.080 0.717 1.00 86.56 248 GLU A C 1
ATOM 2077 O O . GLU A 1 248 ? -2.036 -8.995 -0.094 1.00 86.56 248 GLU A O 1
ATOM 2082 N N . VAL A 1 249 ? -3.314 -7.377 0.805 1.00 87.44 249 VAL A N 1
ATOM 2083 C CA . VAL A 1 249 ? -4.459 -7.540 -0.103 1.00 87.44 249 VAL A CA 1
ATOM 2084 C C . VAL A 1 249 ? -4.769 -6.195 -0.743 1.00 87.44 249 VAL A C 1
ATOM 2086 O O . VAL A 1 249 ? -4.782 -5.169 -0.072 1.00 87.44 249 VAL A O 1
ATOM 2089 N N . TYR A 1 250 ? -5.019 -6.203 -2.048 1.00 92.38 250 TYR A N 1
ATOM 2090 C CA . TYR A 1 250 ? -5.405 -5.015 -2.802 1.00 92.38 250 TYR A CA 1
ATOM 2091 C C . TYR A 1 250 ? -6.644 -5.324 -3.634 1.00 92.38 250 TYR A C 1
ATOM 2093 O O . TYR A 1 250 ? -6.905 -6.482 -3.952 1.00 92.38 250 TYR A O 1
ATOM 2101 N N . ALA A 1 251 ? -7.404 -4.285 -3.986 1.00 91.81 251 ALA A N 1
ATOM 2102 C CA . ALA A 1 251 ? -8.610 -4.429 -4.802 1.00 91.81 251 ALA A CA 1
ATOM 2103 C C . ALA A 1 251 ? -8.317 -5.028 -6.187 1.00 91.81 251 ALA A C 1
ATOM 2105 O O . ALA A 1 251 ? -9.169 -5.701 -6.756 1.00 91.81 251 ALA A O 1
ATOM 2106 N N . GLU A 1 252 ? -7.114 -4.780 -6.701 1.00 93.38 252 GLU A N 1
ATOM 2107 C CA . GLU A 1 252 ? -6.570 -5.370 -7.915 1.00 93.38 252 GLU A CA 1
ATOM 2108 C C . GLU A 1 252 ? -5.114 -5.770 -7.637 1.00 93.38 252 GLU A C 1
ATOM 2110 O O . GLU A 1 252 ? -4.344 -4.982 -7.075 1.00 93.38 252 GLU A O 1
ATOM 2115 N N . MET A 1 253 ? -4.738 -7.000 -7.995 1.00 94.38 253 MET A N 1
ATOM 2116 C CA . MET A 1 253 ? -3.398 -7.543 -7.757 1.00 94.38 253 MET A CA 1
ATOM 2117 C C . MET A 1 253 ? -2.790 -8.082 -9.045 1.00 94.38 253 MET A C 1
ATOM 2119 O O . MET A 1 253 ? -3.480 -8.632 -9.906 1.00 94.38 253 MET A O 1
ATOM 2123 N N . ILE A 1 254 ? -1.468 -7.992 -9.143 1.00 94.12 254 ILE A N 1
ATOM 2124 C CA . ILE A 1 254 ? -0.736 -8.689 -10.197 1.00 94.12 254 ILE A CA 1
ATOM 2125 C C . ILE A 1 254 ? -0.762 -10.183 -9.912 1.00 94.12 254 ILE A C 1
ATOM 2127 O O . ILE A 1 254 ? -0.594 -10.609 -8.773 1.00 94.12 254 ILE A O 1
ATOM 2131 N N . HIS A 1 255 ? -0.959 -10.975 -10.952 1.00 92.12 255 HIS A N 1
ATOM 2132 C CA . HIS A 1 255 ? -0.922 -12.424 -10.911 1.00 92.12 255 HIS A CA 1
ATOM 2133 C C . HIS A 1 255 ? 0.259 -12.9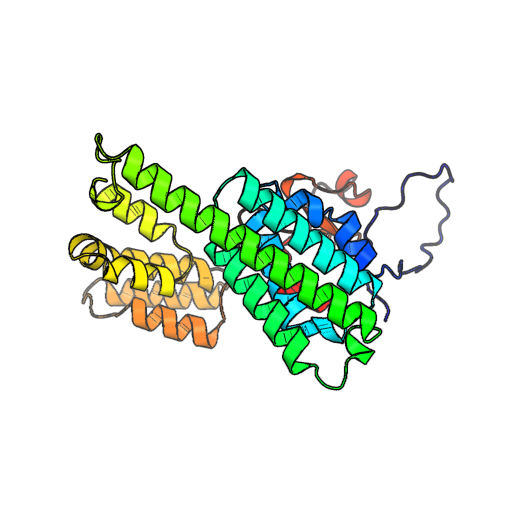34 -11.720 1.00 92.12 255 HIS A C 1
ATOM 2135 O O . HIS A 1 255 ? 0.629 -12.348 -12.734 1.00 92.12 255 HIS A O 1
ATOM 2141 N N . GLN A 1 256 ? 0.830 -14.047 -11.266 1.00 90.06 256 GLN A N 1
ATOM 2142 C CA . GLN A 1 256 ? 1.804 -14.811 -12.025 1.00 90.06 256 GLN A CA 1
ATOM 2143 C C . GLN A 1 256 ? 1.182 -16.119 -12.500 1.00 90.06 256 GLN A C 1
ATOM 2145 O O . GLN A 1 256 ? 0.746 -16.943 -11.686 1.00 90.06 256 GLN A O 1
ATOM 2150 N N . CYS A 1 257 ? 1.198 -16.343 -13.812 1.00 86.81 257 CYS A N 1
ATOM 2151 C CA . CYS A 1 257 ? 0.856 -17.639 -14.384 1.00 86.81 257 CYS A CA 1
ATOM 2152 C C . CYS A 1 257 ? 1.843 -18.705 -13.904 1.00 86.81 257 CYS A C 1
ATOM 2154 O O . CYS A 1 257 ? 3.055 -18.540 -14.033 1.00 86.81 257 CYS A O 1
ATOM 2156 N N . GLN A 1 258 ? 1.360 -19.836 -13.400 1.00 83.81 258 GLN A N 1
ATOM 2157 C CA . GLN A 1 258 ? 2.246 -20.915 -12.963 1.00 83.81 258 GLN A CA 1
ATOM 2158 C C . GLN A 1 258 ? 2.904 -21.659 -14.124 1.00 83.81 258 GLN A C 1
ATOM 2160 O O . GLN A 1 258 ? 3.948 -22.273 -13.908 1.00 83.81 258 GLN A O 1
ATOM 2165 N N . ILE A 1 259 ? 2.341 -21.559 -15.331 1.00 81.50 259 ILE A N 1
ATOM 2166 C CA . ILE A 1 259 ? 2.821 -22.259 -16.523 1.00 81.50 259 ILE A CA 1
ATOM 2167 C C . ILE A 1 259 ? 3.850 -21.408 -17.270 1.00 81.50 259 ILE A C 1
ATOM 2169 O O . ILE A 1 259 ? 5.019 -21.770 -17.330 1.00 81.50 259 ILE A O 1
ATOM 2173 N N . CYS A 1 260 ? 3.442 -20.251 -17.801 1.00 79.25 260 CYS A N 1
ATOM 2174 C CA . CYS A 1 260 ? 4.324 -19.403 -18.612 1.00 79.25 260 CYS A CA 1
ATOM 2175 C C . CYS A 1 260 ? 5.097 -18.349 -17.804 1.00 79.25 260 CYS A C 1
ATOM 2177 O O . CYS A 1 260 ? 5.886 -17.603 -18.380 1.00 79.25 260 CYS A O 1
ATOM 2179 N N . LYS A 1 261 ? 4.860 -18.262 -16.485 1.00 83.62 261 LYS A N 1
ATOM 2180 C CA . LYS A 1 261 ? 5.461 -17.275 -15.567 1.00 83.62 261 LYS A CA 1
ATOM 2181 C C . LYS A 1 261 ? 5.153 -15.809 -15.898 1.00 83.62 261 LYS A C 1
ATOM 2183 O O . LYS A 1 261 ? 5.768 -14.929 -15.302 1.00 83.62 261 LYS A O 1
ATOM 2188 N N . CYS A 1 262 ? 4.176 -15.556 -16.773 1.00 84.00 262 CYS A N 1
ATOM 2189 C CA . CYS A 1 262 ? 3.732 -14.215 -17.145 1.00 84.00 262 CYS A CA 1
ATOM 2190 C C . CYS A 1 262 ? 3.137 -13.450 -15.961 1.00 84.00 262 CYS A C 1
ATOM 2192 O O . CYS A 1 262 ? 2.343 -14.022 -15.209 1.00 84.00 262 CYS A O 1
ATOM 2194 N N . LEU A 1 263 ? 3.512 -12.176 -15.826 1.00 89.44 263 LEU A N 1
ATOM 2195 C CA . LEU A 1 263 ? 2.933 -11.234 -14.871 1.00 89.44 263 LEU A CA 1
ATOM 2196 C C . LEU A 1 263 ? 1.866 -10.377 -15.555 1.00 89.44 263 LEU A C 1
ATOM 2198 O O . LEU A 1 263 ? 2.124 -9.793 -16.602 1.00 89.44 263 LEU A O 1
ATOM 2202 N N . TYR A 1 264 ? 0.686 -10.269 -14.949 1.00 90.38 264 TYR A N 1
ATOM 2203 C CA . TYR A 1 264 ? -0.434 -9.510 -15.512 1.00 90.38 264 TYR A CA 1
ATOM 2204 C C . TYR A 1 264 ? -1.397 -9.023 -14.422 1.00 90.38 264 TYR A C 1
ATOM 2206 O O . TYR A 1 264 ? -1.407 -9.557 -13.313 1.00 90.38 264 TYR A O 1
ATOM 2214 N N . TRP A 1 265 ? -2.221 -8.016 -14.717 1.00 92.44 265 TRP A N 1
ATOM 2215 C CA . TRP A 1 265 ? -3.307 -7.590 -13.822 1.00 92.44 265 TRP A CA 1
ATOM 2216 C C . TRP A 1 265 ? -4.457 -8.602 -13.839 1.00 92.44 265 TRP A C 1
ATOM 2218 O O . TRP A 1 265 ? -4.855 -9.050 -14.913 1.00 92.44 265 TRP A O 1
ATOM 2228 N N . GLN A 1 266 ? -5.006 -8.950 -12.673 1.00 90.12 266 GLN A N 1
ATOM 2229 C CA . GLN A 1 266 ? -6.089 -9.931 -12.525 1.00 90.12 266 GLN A CA 1
ATOM 2230 C C . GLN A 1 266 ? -7.273 -9.660 -13.463 1.00 90.12 266 GLN A C 1
ATOM 2232 O O . GLN A 1 266 ? -7.782 -10.593 -14.083 1.00 90.12 266 GLN A O 1
ATOM 2237 N N . ASP A 1 267 ? -7.695 -8.400 -13.572 1.00 88.56 267 ASP A N 1
ATOM 2238 C CA . ASP A 1 267 ? -8.809 -7.958 -14.421 1.00 88.56 267 ASP A CA 1
ATOM 2239 C C . ASP A 1 267 ? -8.516 -8.039 -15.929 1.00 88.56 267 ASP A C 1
ATOM 2241 O O . ASP A 1 267 ? -9.429 -8.219 -16.732 1.00 88.56 267 ASP A O 1
ATOM 2245 N N . SER A 1 268 ? -7.246 -7.924 -16.309 1.00 84.56 268 SER A N 1
ATOM 2246 C CA . SER A 1 268 ? -6.791 -7.875 -17.699 1.00 84.56 268 SER A CA 1
ATOM 2247 C C . SER A 1 268 ? -6.526 -9.277 -18.245 1.00 84.56 268 SER A C 1
ATOM 2249 O O . SER A 1 268 ? -6.617 -9.503 -19.450 1.00 84.56 268 SER A O 1
ATOM 2251 N N . GLY A 1 269 ? -6.240 -10.236 -17.358 1.00 81.75 269 GLY A N 1
ATOM 2252 C CA . GLY A 1 269 ? -5.875 -11.592 -17.745 1.00 81.75 269 GLY A CA 1
ATOM 2253 C C . GLY A 1 269 ? -4.552 -11.642 -18.517 1.00 81.75 269 GLY A C 1
ATOM 2254 O O . GLY A 1 269 ? -3.827 -10.656 -18.635 1.00 81.75 269 GLY A O 1
ATOM 2255 N N . HIS A 1 270 ? -4.229 -12.817 -19.050 1.00 76.25 270 HIS A N 1
ATOM 2256 C CA . HIS A 1 270 ? -3.146 -12.980 -20.016 1.00 76.25 270 HIS A CA 1
ATOM 2257 C C . HIS A 1 270 ? -3.509 -14.091 -21.004 1.00 76.25 270 HIS A C 1
ATOM 2259 O O . HIS A 1 270 ? -4.314 -14.971 -20.699 1.00 76.25 270 HIS A O 1
ATOM 2265 N N . LEU A 1 271 ? -2.921 -14.052 -22.197 1.00 73.31 271 LEU A N 1
ATOM 2266 C CA . LEU A 1 271 ? -3.121 -15.082 -23.211 1.00 73.31 271 LEU A CA 1
ATOM 2267 C C . LEU A 1 271 ? -2.057 -16.168 -23.029 1.00 73.31 271 LEU A C 1
ATOM 2269 O O . LEU A 1 271 ? -0.909 -15.984 -23.422 1.00 73.31 271 LEU A O 1
ATOM 2273 N N . CYS A 1 272 ? -2.430 -17.292 -22.414 1.00 72.00 272 CYS A N 1
ATOM 2274 C CA . CYS A 1 272 ? -1.573 -18.470 -22.287 1.00 72.00 272 CYS A CA 1
ATOM 2275 C C . CYS A 1 272 ? -2.124 -19.636 -23.113 1.00 72.00 272 CYS A C 1
ATOM 2277 O O . CYS A 1 272 ? -3.259 -20.069 -22.907 1.00 72.00 272 CYS A O 1
ATOM 2279 N N . LEU A 1 273 ? -1.294 -20.179 -24.014 1.00 63.88 273 LEU A N 1
ATOM 2280 C CA . LEU A 1 273 ? -1.635 -21.333 -24.864 1.00 63.88 273 LEU A CA 1
ATOM 2281 C C . LEU A 1 273 ? -2.004 -22.579 -24.040 1.00 63.88 273 LEU A C 1
ATOM 2283 O O . LEU A 1 273 ? -2.894 -23.341 -24.405 1.00 63.88 273 LEU A O 1
ATOM 2287 N N . TYR A 1 274 ? -1.354 -22.775 -22.891 1.00 61.03 274 TYR A N 1
ATOM 2288 C CA . TYR A 1 274 ? -1.637 -23.914 -22.019 1.00 61.03 274 TYR A CA 1
ATOM 2289 C C . TYR A 1 274 ? -2.937 -23.752 -21.218 1.00 61.03 274 TYR A C 1
ATOM 2291 O O . TYR A 1 274 ? -3.584 -24.756 -20.935 1.00 61.03 274 TYR A O 1
ATOM 2299 N N . GLU A 1 275 ? -3.364 -22.524 -20.899 1.00 56.06 275 GLU A N 1
ATOM 2300 C CA . GLU A 1 275 ? -4.672 -22.276 -20.262 1.00 56.06 275 GLU A CA 1
ATOM 2301 C C . GLU A 1 275 ? -5.840 -22.421 -21.246 1.00 56.06 275 GLU A C 1
ATOM 2303 O O . GLU A 1 275 ? -6.961 -22.735 -20.850 1.00 56.06 275 GLU A O 1
ATOM 2308 N N . THR A 1 276 ? -5.591 -22.223 -22.544 1.00 58.72 276 THR A N 1
ATOM 2309 C CA . THR A 1 276 ? -6.604 -22.459 -23.584 1.00 58.72 276 THR A CA 1
ATOM 2310 C C . THR A 1 276 ? -6.883 -23.952 -23.776 1.00 58.72 276 THR A C 1
ATOM 2312 O O . THR A 1 276 ? -7.996 -24.322 -24.144 1.00 58.72 276 THR A O 1
ATOM 2315 N N . ILE A 1 277 ? -5.899 -24.808 -23.476 1.00 56.44 277 ILE A N 1
ATOM 2316 C CA . ILE A 1 277 ? -5.998 -26.272 -23.574 1.00 56.44 277 ILE A CA 1
ATOM 2317 C C . ILE A 1 277 ? -6.460 -26.888 -22.241 1.00 56.44 277 ILE A C 1
ATOM 2319 O O . ILE A 1 277 ? -7.332 -27.755 -22.230 1.00 56.44 277 ILE A O 1
ATOM 2323 N N . ASN A 1 278 ? -5.935 -26.410 -21.109 1.00 54.44 278 ASN A N 1
ATOM 2324 C CA . ASN A 1 278 ? -6.307 -26.858 -19.769 1.00 54.44 278 ASN A CA 1
ATOM 2325 C C . ASN A 1 278 ? -7.098 -25.762 -19.043 1.00 54.44 278 ASN A C 1
ATOM 2327 O O . ASN A 1 278 ? -6.540 -24.750 -18.633 1.00 54.44 278 ASN A O 1
ATOM 2331 N N . LYS A 1 279 ? -8.399 -25.993 -18.812 1.00 53.19 279 LYS A N 1
ATOM 2332 C CA . LYS A 1 279 ? -9.321 -25.062 -18.118 1.00 53.19 279 LYS A CA 1
ATOM 2333 C C . LYS A 1 279 ? -8.933 -24.725 -16.665 1.00 53.19 279 LYS A C 1
ATOM 2335 O O . LYS A 1 279 ? -9.612 -23.930 -16.014 1.00 53.19 279 LYS A O 1
ATOM 2340 N N . SER A 1 280 ? -7.883 -25.333 -16.128 1.00 53.94 280 SER A N 1
ATOM 2341 C CA . SER A 1 280 ? -7.363 -25.083 -14.787 1.00 53.94 280 SER A CA 1
ATOM 2342 C C . SER A 1 280 ? -6.492 -23.825 -14.793 1.00 53.94 280 SER A C 1
ATOM 2344 O O . SER A 1 280 ? -5.282 -23.885 -15.004 1.00 53.94 280 SER A O 1
ATOM 2346 N N . ARG A 1 281 ? -7.121 -22.672 -14.528 1.00 59.72 281 ARG A N 1
ATOM 2347 C CA . ARG A 1 281 ? -6.423 -21.421 -14.193 1.00 59.72 281 ARG A CA 1
ATOM 2348 C C . ARG A 1 281 ? -5.507 -21.673 -13.000 1.00 59.72 281 ARG A C 1
ATOM 2350 O O . ARG A 1 281 ? -5.977 -21.843 -11.878 1.00 59.72 281 ARG A O 1
ATOM 2357 N N . SER A 1 282 ? -4.208 -21.703 -13.242 1.00 73.12 282 SER A N 1
ATOM 2358 C CA . SER A 1 282 ? -3.199 -21.842 -12.200 1.00 73.12 282 SER A CA 1
ATOM 2359 C C . SER A 1 282 ? -2.388 -20.556 -12.194 1.00 73.12 282 SER A C 1
ATOM 2361 O O . SER A 1 282 ? -1.319 -20.462 -12.792 1.00 73.12 282 SER A O 1
ATOM 2363 N N . SER A 1 283 ? -2.950 -19.515 -11.584 1.00 85.69 283 SER A N 1
ATOM 2364 C CA . SER A 1 283 ? -2.285 -18.227 -11.397 1.00 85.69 283 SER A CA 1
ATOM 2365 C C . SER A 1 283 ? -2.258 -17.881 -9.921 1.00 85.69 283 SER A C 1
ATOM 2367 O O . SER A 1 283 ? -3.260 -18.073 -9.232 1.00 85.69 283 SER A O 1
ATOM 2369 N N . ILE A 1 284 ? -1.138 -17.351 -9.443 1.00 89.81 284 ILE A N 1
ATOM 2370 C CA . ILE A 1 284 ? -0.962 -17.001 -8.032 1.00 89.81 284 ILE A CA 1
ATOM 2371 C C . ILE A 1 284 ? -0.868 -15.476 -7.916 1.00 89.81 284 ILE A C 1
ATOM 2373 O O . ILE A 1 284 ? -0.109 -14.873 -8.681 1.00 89.81 284 ILE A O 1
ATOM 2377 N N . PRO A 1 285 ? -1.610 -14.839 -6.990 1.00 92.50 285 PRO A N 1
ATOM 2378 C CA . PRO A 1 285 ? -1.470 -13.412 -6.738 1.00 92.50 285 PRO A CA 1
ATOM 2379 C C . PRO A 1 285 ? -0.076 -13.102 -6.185 1.00 92.50 285 PRO A C 1
ATOM 2381 O O . PRO A 1 285 ? 0.435 -13.781 -5.293 1.00 92.50 285 PRO A O 1
ATOM 2384 N N . ILE A 1 286 ? 0.532 -12.045 -6.703 1.00 93.81 286 ILE A N 1
ATOM 2385 C CA . ILE A 1 286 ? 1.837 -11.539 -6.300 1.00 93.81 286 ILE A CA 1
ATOM 2386 C C . ILE A 1 286 ? 1.614 -10.285 -5.466 1.00 93.81 286 ILE A C 1
ATOM 2388 O O . ILE A 1 286 ? 0.950 -9.345 -5.896 1.00 93.81 286 ILE A O 1
ATOM 2392 N N . SER A 1 287 ? 2.157 -10.270 -4.250 1.00 93.88 287 SER A N 1
ATOM 2393 C CA . SER A 1 287 ? 2.122 -9.078 -3.406 1.00 93.88 287 SER A CA 1
ATOM 2394 C C . SER A 1 287 ? 3.148 -8.039 -3.883 1.00 93.88 287 SER A C 1
ATOM 2396 O O . SER A 1 287 ? 4.156 -8.425 -4.482 1.00 93.88 287 SER A O 1
ATOM 2398 N N . PRO A 1 288 ? 2.980 -6.736 -3.589 1.00 94.62 288 PRO A N 1
ATOM 2399 C CA . PRO A 1 288 ? 3.978 -5.719 -3.923 1.00 94.62 288 PRO A CA 1
ATOM 2400 C C . PRO A 1 288 ? 5.377 -6.047 -3.393 1.00 94.62 288 PRO A C 1
ATOM 2402 O O . PRO A 1 288 ? 6.358 -5.877 -4.114 1.00 94.62 288 PRO A O 1
ATOM 2405 N N . THR A 1 289 ? 5.468 -6.570 -2.165 1.00 92.12 289 THR A N 1
ATOM 2406 C CA . THR A 1 289 ? 6.738 -7.006 -1.566 1.00 92.12 289 THR A CA 1
ATOM 2407 C C . THR A 1 289 ? 7.362 -8.145 -2.365 1.00 92.12 289 THR A C 1
ATOM 2409 O O . THR A 1 289 ? 8.545 -8.092 -2.706 1.00 92.12 289 THR A O 1
ATOM 2412 N N . LYS A 1 290 ? 6.563 -9.151 -2.748 1.00 91.44 290 LYS A N 1
ATOM 2413 C CA . LYS A 1 290 ? 7.050 -10.245 -3.592 1.00 91.44 290 LYS A CA 1
ATOM 2414 C C . LYS A 1 290 ? 7.463 -9.741 -4.976 1.00 91.44 290 LYS A C 1
ATOM 2416 O O . LYS A 1 290 ? 8.526 -10.133 -5.445 1.00 91.44 290 LYS A O 1
ATOM 2421 N N . LEU A 1 291 ? 6.696 -8.846 -5.597 1.00 92.25 291 LEU A N 1
ATOM 2422 C CA . LEU A 1 291 ? 7.023 -8.269 -6.901 1.00 92.25 291 LEU A CA 1
ATOM 2423 C C . LEU A 1 291 ? 8.362 -7.528 -6.862 1.00 92.25 291 LEU A C 1
ATOM 2425 O O . LEU A 1 291 ? 9.228 -7.801 -7.682 1.00 92.25 291 LEU A O 1
ATOM 2429 N N . VAL A 1 292 ? 8.568 -6.641 -5.886 1.00 90.69 292 VAL A N 1
ATOM 2430 C CA . VAL A 1 292 ? 9.839 -5.917 -5.740 1.00 90.69 292 VAL A CA 1
ATOM 2431 C C . VAL A 1 292 ? 10.999 -6.872 -5.466 1.00 90.69 292 VAL A C 1
ATOM 2433 O O . VAL A 1 292 ? 12.071 -6.694 -6.036 1.00 90.69 292 VAL A O 1
ATOM 2436 N N . SER A 1 293 ? 10.780 -7.930 -4.678 1.00 87.81 293 SER A N 1
ATOM 2437 C CA . SER A 1 293 ? 11.801 -8.965 -4.474 1.00 87.81 293 SER A CA 1
ATOM 2438 C C . SER A 1 293 ? 12.153 -9.720 -5.762 1.00 87.81 293 SER A C 1
ATOM 2440 O O . SER A 1 293 ? 13.313 -10.060 -5.948 1.00 87.81 293 SER A O 1
ATOM 2442 N N . LEU A 1 294 ? 11.180 -9.953 -6.656 1.00 84.94 294 LEU A N 1
ATOM 2443 C CA . LEU A 1 294 ? 11.410 -10.577 -7.963 1.00 84.94 294 LEU A CA 1
ATOM 2444 C C . LEU A 1 294 ? 12.157 -9.640 -8.913 1.00 84.94 294 LEU A C 1
ATOM 2446 O O . LEU A 1 294 ? 12.976 -10.105 -9.685 1.00 84.94 294 LEU A O 1
ATOM 2450 N N . LEU A 1 295 ? 11.894 -8.334 -8.846 1.00 79.81 295 LEU A N 1
ATOM 2451 C CA . LEU A 1 295 ? 12.569 -7.320 -9.663 1.00 79.81 295 LEU A CA 1
ATOM 2452 C C . LEU A 1 295 ? 14.030 -7.083 -9.250 1.00 79.81 295 LEU A C 1
ATOM 2454 O O . LEU A 1 295 ? 14.806 -6.578 -10.052 1.00 79.81 295 LEU A O 1
ATOM 2458 N N . ALA A 1 296 ? 14.395 -7.403 -8.007 1.00 64.12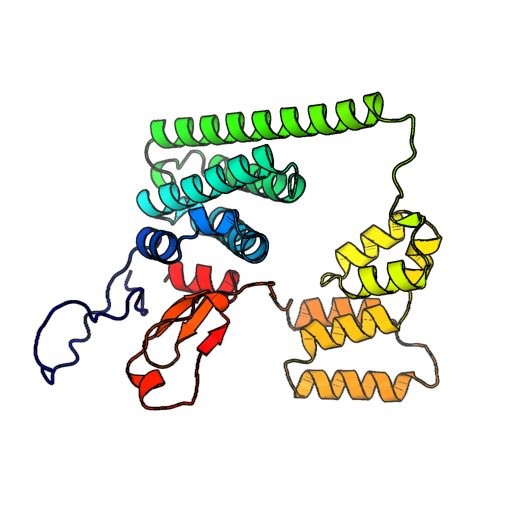 296 ALA A N 1
ATOM 2459 C CA . ALA A 1 296 ? 15.714 -7.134 -7.434 1.00 64.12 296 ALA A CA 1
ATOM 2460 C C . ALA A 1 296 ? 16.664 -8.353 -7.415 1.00 64.12 296 ALA A C 1
ATOM 2462 O O . ALA A 1 296 ? 17.698 -8.286 -6.750 1.00 64.12 296 ALA A O 1
ATOM 2463 N N . GLN A 1 297 ? 16.308 -9.450 -8.096 1.00 57.66 297 GLN A N 1
ATOM 2464 C CA . GLN A 1 297 ? 17.150 -10.642 -8.318 1.00 57.66 297 GLN A CA 1
ATOM 2465 C C . GLN A 1 297 ? 17.887 -10.564 -9.657 1.00 57.66 297 GLN A C 1
ATOM 2467 O O . GLN A 1 297 ? 19.011 -11.106 -9.744 1.00 57.66 297 GLN A O 1
#

pLDDT: mean 80.83, std 16.65, range [29.12, 96.62]

Organism: NCBI:txid1234261

Solvent-accessible surface area (backbone atoms only — not comparable to full-atom values): 17102 Å² total; per-residue (Å²): 118,71,32,96,45,31,77,68,72,92,79,86,70,101,66,81,91,67,97,64,90,71,86,71,63,51,67,61,50,60,33,52,52,42,57,73,63,35,48,45,65,38,45,77,38,78,48,34,27,64,39,51,51,48,35,56,44,48,42,34,72,78,35,47,58,76,37,51,73,62,32,44,49,45,53,51,50,28,54,50,42,47,49,55,48,28,73,75,66,72,49,67,56,71,60,52,52,52,44,53,53,44,44,53,46,45,60,56,71,38,59,91,57,40,72,40,62,41,51,68,69,47,46,52,51,50,54,51,50,53,48,54,52,52,52,54,51,50,53,50,55,53,49,57,55,50,54,53,64,75,57,63,86,58,88,71,88,49,78,85,72,47,56,67,69,55,47,42,54,56,56,55,68,53,91,42,72,68,58,45,53,55,51,26,69,74,43,74,68,43,32,55,52,60,63,39,61,64,50,32,47,51,49,38,44,70,52,47,38,79,44,64,73,51,28,52,53,51,50,52,54,49,70,72,34,72,85,66,75,75,68,62,37,63,59,50,37,58,52,46,39,72,73,77,47,76,66,79,80,56,85,38,43,42,27,32,34,72,82,74,38,32,56,32,46,62,93,73,50,78,83,49,77,65,50,75,74,39,85,70,84,55,62,46,81,46,40,50,70,55,48,54,57,57,63,74,76

Sequence (297 aa):
MKLDFKIFCDYNRNYPLREEVDESSSNASISDVLDALEMANSVYNIRRFNYVSKVVQLLSKEKLSELSGNAQSAVFKILQQMIDMVIKTGQNISIIQRILNQFRNSIRDSYPYFYYIGSERCWQRNIHTLTRMQDALKQIQVNLTKTNDEQNTQELPTFDWLPVEMQREIVRRLDNGNDIINVGVLNSNLYRVTKEILIWRELCLFHFGVDENVRERIMKLIQHNDDENNCDWKDVYFKLKRRYGHREVYAEMIHQCQICKCLYWQDSGHLCLYETINKSRSSIPISPTKLVSLLA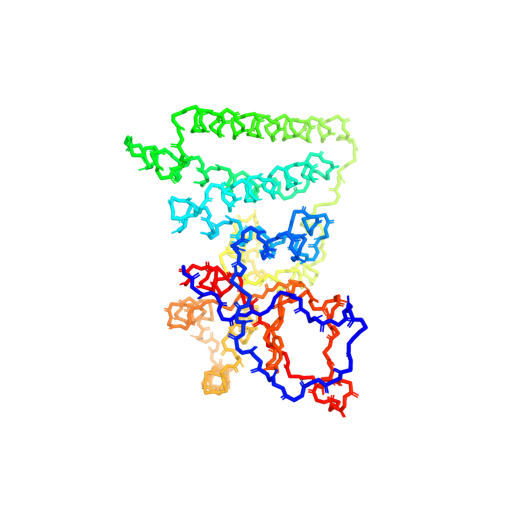Q